Protein AF-A0A7Y2E8Q5-F1 (afdb_monomer_lite)

Secondary structure (DSSP, 8-state):
-----PPSEEEEETTEEEEEEE-GGGS---EEEE--SSSEEEEEETTS-EEEEESSGGGBSS----HHHHHHTTTTSEEEEEEEETT--S--B-TT-GGGTT-TTEEEEEEEETTSSEEEEEEEETTTTEEEEEEEEEETTTEEEEEEEEEE-SSS---EEEEEEEE-PPPTT--HHHHHHHHHHHHTT---

Radius of gyration: 17.56 Å; chains: 1; bounding box: 44×35×53 Å

Foldseek 3Di:
DDPPPDDFQWDDDPNAIKTKDKQLLPDDKDKAWADDPAQKTKIAILLQQIWIAGNDQQGIQAQDDDPVCSVVCNVAFWKWKKKDFPPDPPDIDTPSDCVPPDDPQKMWMWIAGPVRQKIKIKIAGNVQQKIKMWMWHQDNVPGIDIDIDIDRRDPDDTDMDMDIDTHRTQDRRDGNVCCVPPVVVSVVPDDD

Organism: Eiseniibacteriota bacterium (NCBI:txid2212470)

pLDDT: mean 92.13, std 9.99, range [35.09, 98.44]

Structure (mmCIF, N/CA/C/O backbone):
data_AF-A0A7Y2E8Q5-F1
#
_entry.id   AF-A0A7Y2E8Q5-F1
#
loop_
_atom_site.group_PDB
_atom_site.id
_atom_site.type_symbol
_atom_site.label_atom_id
_atom_site.label_alt_id
_atom_site.label_comp_id
_atom_site.label_asym_id
_atom_site.label_entity_id
_atom_site.label_seq_id
_atom_site.pdbx_PDB_ins_code
_atom_site.Cartn_x
_atom_site.Cartn_y
_atom_site.Cartn_z
_atom_site.occupancy
_atom_site.B_iso_or_equiv
_atom_site.auth_seq_id
_atom_site.auth_comp_id
_atom_site.auth_asym_id
_atom_site.auth_atom_id
_atom_site.pdbx_PDB_model_num
ATOM 1 N N . MET A 1 1 ? -10.379 5.994 25.553 1.00 37.28 1 MET A N 1
ATOM 2 C CA . MET A 1 1 ? -8.963 6.007 25.979 1.00 37.28 1 MET A CA 1
ATOM 3 C C . MET A 1 1 ? -8.247 7.090 25.193 1.00 37.28 1 MET A C 1
ATOM 5 O O . MET A 1 1 ? -8.481 7.188 23.998 1.00 37.28 1 MET A O 1
ATOM 9 N N . SER A 1 2 ? -7.472 7.937 25.872 1.00 35.09 2 SER A N 1
ATOM 10 C CA . SER A 1 2 ? -6.650 8.990 25.259 1.00 35.09 2 SER A CA 1
ATOM 11 C C . SER A 1 2 ? -5.790 8.396 24.137 1.00 35.09 2 SER A C 1
ATOM 13 O O . SER A 1 2 ? -5.074 7.426 24.390 1.00 35.09 2 SER A O 1
ATOM 15 N N . GLN A 1 3 ? -5.889 8.927 22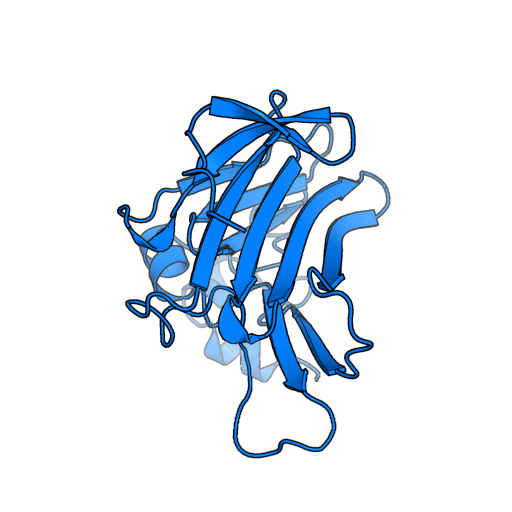.912 1.00 45.00 3 GLN A N 1
ATOM 16 C CA . GLN A 1 3 ? -4.907 8.643 21.866 1.00 45.00 3 GLN A CA 1
ATOM 17 C C . GLN A 1 3 ? -3.564 9.155 22.388 1.00 45.00 3 GLN A C 1
ATOM 19 O O . GLN A 1 3 ? -3.315 10.358 22.389 1.00 45.00 3 GLN A O 1
ATOM 24 N N . ALA A 1 4 ? -2.717 8.254 22.886 1.00 52.25 4 ALA A N 1
ATOM 25 C CA . ALA A 1 4 ? -1.312 8.570 23.055 1.00 52.25 4 ALA A CA 1
ATOM 26 C C . ALA A 1 4 ? -0.811 9.022 21.681 1.00 52.25 4 ALA A C 1
ATOM 28 O O . ALA A 1 4 ? -0.927 8.276 20.708 1.00 52.25 4 ALA A O 1
ATOM 29 N N . GLU A 1 5 ? -0.357 10.268 21.602 1.00 64.75 5 GLU A N 1
ATOM 30 C CA . GLU A 1 5 ? 0.161 10.870 20.383 1.00 64.75 5 GLU A CA 1
ATOM 31 C C . GLU A 1 5 ? 1.283 9.959 19.872 1.00 64.75 5 GLU A C 1
ATOM 33 O O . GLU A 1 5 ? 2.322 9.809 20.523 1.00 64.75 5 GLU A O 1
ATOM 38 N N . LEU A 1 6 ? 1.021 9.234 18.778 1.00 80.94 6 LEU A N 1
ATOM 39 C CA . LEU A 1 6 ? 2.006 8.325 18.209 1.00 80.94 6 LEU A CA 1
ATOM 40 C C . LEU A 1 6 ? 3.232 9.160 17.861 1.00 80.94 6 LEU A C 1
ATOM 42 O O . LEU A 1 6 ? 3.141 10.119 17.098 1.00 80.94 6 LEU A O 1
ATOM 46 N N . LYS A 1 7 ? 4.368 8.814 18.461 1.00 91.12 7 LYS A N 1
ATOM 47 C CA . LYS A 1 7 ? 5.626 9.510 18.228 1.00 91.12 7 LYS A CA 1
ATOM 48 C C . LYS A 1 7 ? 6.367 8.823 17.091 1.00 91.12 7 LYS A C 1
ATOM 50 O O . LYS A 1 7 ? 6.488 7.599 17.084 1.00 91.12 7 LYS A O 1
ATOM 55 N N . GLU A 1 8 ? 6.879 9.619 16.160 1.00 95.88 8 GLU A N 1
ATOM 56 C CA . GLU A 1 8 ? 7.792 9.133 15.130 1.00 95.88 8 GLU A CA 1
ATOM 57 C C . GLU A 1 8 ? 9.008 8.440 15.764 1.00 95.88 8 GLU A C 1
ATOM 59 O O . GLU A 1 8 ? 9.560 8.914 16.766 1.00 95.88 8 GLU A O 1
ATOM 64 N N . GLY A 1 9 ? 9.424 7.317 15.182 1.00 96.88 9 GLY A N 1
ATOM 65 C CA . GLY A 1 9 ? 10.619 6.597 15.606 1.00 96.88 9 GLY A CA 1
ATOM 66 C C . GLY A 1 9 ? 10.494 5.082 15.507 1.00 96.88 9 GLY A C 1
ATOM 67 O O . GLY A 1 9 ? 9.572 4.539 14.898 1.00 96.88 9 GLY A O 1
ATOM 68 N N . VAL A 1 10 ? 11.460 4.387 16.110 1.00 97.25 10 VAL A N 1
ATOM 69 C CA . VAL A 1 10 ? 11.495 2.922 16.110 1.00 97.25 10 VAL A CA 1
ATOM 70 C C . VAL A 1 10 ? 10.420 2.367 17.045 1.00 97.25 10 VAL A C 1
ATOM 72 O O . VAL A 1 10 ? 10.339 2.744 18.212 1.00 97.25 10 VAL A O 1
ATOM 75 N N . THR A 1 11 ? 9.622 1.441 16.528 1.00 97.31 11 THR A N 1
ATOM 76 C CA . THR A 1 11 ? 8.562 0.722 17.236 1.00 97.31 11 THR A CA 1
ATOM 77 C C . THR A 1 11 ? 8.590 -0.764 16.875 1.00 97.31 11 THR A C 1
ATOM 79 O O . THR A 1 11 ? 9.322 -1.183 15.980 1.00 97.31 11 THR A O 1
ATOM 82 N N . THR A 1 12 ? 7.805 -1.579 17.575 1.00 97.00 12 THR A N 1
ATOM 83 C CA . THR A 1 12 ? 7.605 -2.995 17.239 1.00 97.00 12 THR A CA 1
ATOM 84 C C . THR A 1 12 ? 6.247 -3.176 16.577 1.00 97.00 12 THR A C 1
ATOM 86 O O . THR A 1 12 ? 5.226 -2.771 17.132 1.00 97.00 12 THR A O 1
ATOM 89 N N . LEU A 1 13 ? 6.223 -3.812 15.409 1.00 96.56 13 LEU A N 1
ATOM 90 C CA . LEU A 1 13 ? 5.000 -4.179 14.701 1.00 96.56 13 LEU A CA 1
ATOM 91 C C . LEU A 1 13 ? 5.167 -5.598 14.154 1.00 96.56 13 LEU A C 1
ATOM 93 O O . LEU A 1 13 ? 6.228 -5.949 13.651 1.00 96.56 13 LEU A O 1
ATOM 97 N N . PHE A 1 14 ? 4.140 -6.439 14.302 1.00 95.94 14 PHE A N 1
ATOM 98 C CA . PHE A 1 14 ? 4.195 -7.857 13.914 1.00 95.94 14 PHE A CA 1
ATOM 99 C C . PHE A 1 14 ? 5.390 -8.640 14.503 1.00 95.94 14 PHE A C 1
ATOM 101 O O . PHE A 1 14 ? 5.864 -9.595 13.897 1.00 95.94 14 PHE A O 1
ATOM 108 N N . GLY A 1 15 ? 5.870 -8.242 15.688 1.00 96.44 15 GLY A N 1
ATOM 109 C CA . GLY A 1 15 ? 7.015 -8.866 16.364 1.00 96.44 15 GLY A CA 1
ATOM 110 C C . GLY A 1 15 ? 8.395 -8.423 15.862 1.00 96.44 15 GLY A C 1
ATOM 111 O O . GLY A 1 15 ? 9.391 -8.891 16.398 1.00 96.44 15 GLY A O 1
ATOM 112 N N . GLU A 1 16 ? 8.463 -7.506 14.894 1.00 96.62 16 GLU A N 1
ATOM 113 C CA . GLU A 1 16 ? 9.702 -7.028 14.268 1.00 96.62 16 GLU A CA 1
ATOM 114 C C . GLU A 1 16 ? 9.884 -5.510 14.473 1.00 96.62 16 GLU A C 1
ATOM 116 O O . GLU A 1 16 ? 8.904 -4.795 14.721 1.00 96.62 16 GLU A O 1
ATOM 121 N N . PRO A 1 17 ? 11.115 -4.976 14.376 1.00 97.75 17 PRO A N 1
ATOM 122 C CA . PRO A 1 17 ? 11.366 -3.544 14.482 1.00 97.75 17 PRO A CA 1
ATOM 123 C C . PRO A 1 17 ? 11.008 -2.792 13.187 1.00 97.75 17 PRO A C 1
ATOM 125 O O . PRO A 1 17 ? 11.462 -3.122 12.088 1.00 97.75 17 PRO A O 1
ATOM 128 N N . PHE A 1 18 ? 10.251 -1.708 13.337 1.00 98.31 18 PHE A N 1
ATOM 129 C CA . PHE A 1 18 ? 9.850 -0.793 12.269 1.00 98.31 18 PHE A CA 1
ATOM 130 C C . PHE A 1 18 ? 10.177 0.647 12.637 1.00 98.31 18 PHE A C 1
ATOM 132 O O . PHE A 1 18 ? 10.130 1.018 13.805 1.00 98.31 18 PHE A O 1
ATOM 139 N N . TYR A 1 19 ? 10.434 1.481 11.637 1.00 97.88 19 TYR A N 1
ATOM 140 C CA . TYR A 1 19 ? 10.352 2.928 11.771 1.00 97.88 19 TYR A CA 1
ATOM 141 C C . TYR A 1 19 ? 8.926 3.380 11.444 1.00 97.88 19 TYR A C 1
ATOM 143 O O . TYR A 1 19 ? 8.426 3.099 10.353 1.00 97.88 19 TYR A O 1
ATOM 151 N N . LEU A 1 20 ? 8.276 4.045 12.395 1.00 98.00 20 LEU A N 1
ATOM 152 C CA . LEU A 1 20 ? 6.932 4.602 12.277 1.00 98.00 20 LEU A CA 1
ATOM 153 C C . LEU A 1 20 ? 7.011 6.086 11.927 1.00 98.00 20 LEU A C 1
ATOM 155 O O . LEU A 1 20 ? 7.665 6.841 12.644 1.00 98.00 20 LEU A O 1
ATOM 159 N N . ILE A 1 21 ? 6.267 6.498 10.899 1.00 97.19 21 ILE A N 1
ATOM 160 C CA . ILE A 1 21 ? 5.952 7.902 10.620 1.00 97.19 21 ILE A CA 1
ATOM 161 C C . ILE A 1 21 ? 4.436 8.076 10.796 1.00 97.19 21 ILE A C 1
ATOM 163 O O . ILE A 1 21 ? 3.663 7.511 10.013 1.00 97.19 21 ILE A O 1
ATOM 167 N N . PRO A 1 22 ? 3.992 8.786 11.846 1.00 95.69 22 PRO A N 1
ATOM 168 C CA . PRO A 1 22 ? 2.579 8.989 12.119 1.00 95.69 22 PRO A CA 1
ATOM 169 C C . PRO A 1 22 ? 2.007 10.165 11.320 1.00 95.69 22 PRO A C 1
ATOM 171 O O . PRO A 1 22 ? 2.742 11.063 10.914 1.00 95.69 22 PRO A O 1
ATOM 174 N N . ASN A 1 23 ? 0.683 10.196 11.168 1.00 92.06 23 ASN A N 1
ATOM 175 C CA . ASN A 1 23 ? -0.066 11.276 10.508 1.00 92.06 23 ASN A CA 1
ATOM 176 C C . ASN A 1 23 ? 0.472 11.624 9.108 1.00 92.06 23 ASN A C 1
ATOM 178 O O . ASN A 1 23 ? 0.736 12.788 8.796 1.00 92.06 23 ASN A O 1
ATOM 182 N N . ILE A 1 24 ? 0.661 10.608 8.264 1.00 92.56 24 ILE A N 1
ATOM 183 C CA . ILE A 1 24 ? 1.254 10.765 6.924 1.00 92.56 24 ILE A CA 1
ATOM 184 C C . ILE A 1 24 ? 0.423 11.646 5.982 1.00 92.56 24 ILE A C 1
ATOM 186 O O . ILE A 1 24 ? 0.929 12.123 4.973 1.00 92.56 24 ILE A O 1
ATOM 190 N N . ASP A 1 25 ? -0.848 11.868 6.307 1.00 88.94 25 ASP A N 1
ATOM 191 C CA . ASP A 1 25 ? -1.749 12.806 5.640 1.00 88.94 25 ASP A CA 1
ATOM 192 C C . ASP A 1 25 ? -1.407 14.279 5.909 1.00 88.94 25 ASP A C 1
ATOM 194 O O . ASP A 1 25 ? -1.822 15.151 5.149 1.00 88.94 25 ASP A O 1
ATOM 198 N N . ARG A 1 26 ? -0.624 14.568 6.957 1.00 89.50 26 ARG A N 1
ATOM 199 C CA . ARG A 1 26 ? -0.244 15.930 7.374 1.00 89.50 26 ARG A CA 1
ATOM 200 C C . ARG A 1 26 ? 1.125 16.380 6.874 1.00 89.50 26 ARG A C 1
ATOM 202 O O . ARG A 1 26 ? 1.582 17.461 7.239 1.00 89.50 26 ARG A O 1
ATOM 209 N N . ILE A 1 27 ? 1.788 15.554 6.076 1.00 89.81 27 ILE A N 1
ATOM 210 C CA . ILE A 1 27 ? 3.098 15.836 5.494 1.00 89.81 27 ILE A CA 1
ATOM 211 C C . ILE A 1 27 ? 3.017 15.745 3.975 1.00 89.81 27 ILE A C 1
ATOM 213 O O . ILE A 1 27 ? 2.168 15.040 3.423 1.00 89.81 27 ILE A O 1
ATOM 217 N N . ASP A 1 28 ? 3.918 16.453 3.296 1.00 91.12 28 ASP A N 1
ATOM 218 C CA . ASP A 1 28 ? 4.016 16.348 1.846 1.00 91.12 28 ASP A CA 1
ATOM 219 C C . ASP A 1 28 ? 4.333 14.899 1.443 1.00 91.12 28 ASP A C 1
ATOM 221 O O . ASP A 1 28 ? 5.165 14.239 2.082 1.00 91.12 28 ASP A O 1
ATOM 225 N N . PRO A 1 29 ? 3.688 14.369 0.387 1.00 92.25 29 PRO A N 1
ATOM 226 C CA . PRO A 1 29 ? 3.940 13.009 -0.046 1.00 92.25 29 PRO A CA 1
ATOM 227 C C . PRO A 1 29 ? 5.394 12.818 -0.436 1.00 92.25 29 PRO A C 1
ATOM 229 O O . PRO A 1 29 ? 5.947 13.576 -1.232 1.00 92.25 29 PRO A O 1
ATOM 232 N N . PHE A 1 30 ? 5.986 11.739 0.050 1.00 95.00 30 PHE A N 1
ATOM 233 C CA . PHE A 1 30 ? 7.366 11.392 -0.245 1.00 95.00 30 PHE A CA 1
ATOM 234 C C . PHE A 1 30 ? 7.439 10.048 -0.960 1.00 95.00 30 PHE A C 1
ATOM 236 O O . PHE A 1 30 ? 6.512 9.236 -0.915 1.00 95.00 30 PHE A O 1
ATOM 243 N N . PHE A 1 31 ? 8.544 9.839 -1.666 1.00 96.81 31 PHE A N 1
ATOM 244 C CA . PHE A 1 31 ? 8.786 8.665 -2.493 1.00 96.81 31 PHE A CA 1
ATOM 245 C C . PHE A 1 31 ? 9.746 7.703 -1.800 1.00 96.81 31 PHE A C 1
ATOM 247 O O . PHE A 1 31 ? 10.689 8.121 -1.131 1.00 96.81 31 PHE A O 1
ATOM 254 N N . MET A 1 32 ? 9.502 6.410 -1.962 1.00 96.75 32 MET A N 1
ATOM 255 C CA . MET A 1 32 ? 10.244 5.338 -1.316 1.00 96.75 32 MET A CA 1
ATOM 256 C C . MET A 1 32 ? 10.485 4.190 -2.291 1.00 96.75 32 MET A C 1
ATOM 258 O O . MET A 1 32 ? 9.708 3.959 -3.218 1.00 96.75 32 MET A O 1
ATOM 262 N N . SER A 1 33 ? 11.517 3.402 -2.008 1.00 96.56 33 SER A N 1
ATOM 263 C CA . SER A 1 33 ? 11.691 2.056 -2.549 1.00 96.56 33 SER A CA 1
ATOM 264 C C . SER A 1 33 ? 11.486 1.010 -1.452 1.00 96.56 33 SER A C 1
ATOM 266 O O . SER A 1 33 ? 11.774 1.258 -0.275 1.00 96.56 33 SER A O 1
ATOM 268 N N . VAL A 1 34 ? 10.989 -0.172 -1.817 1.00 96.94 34 VAL A N 1
ATOM 269 C CA . VAL A 1 34 ? 10.997 -1.356 -0.941 1.00 96.94 34 VAL A CA 1
ATOM 270 C C . VAL A 1 34 ? 12.136 -2.255 -1.391 1.00 96.94 34 VAL A C 1
ATOM 272 O O . VAL A 1 34 ? 12.171 -2.676 -2.545 1.00 96.94 34 VAL A O 1
ATOM 275 N N . ALA A 1 35 ? 13.083 -2.510 -0.491 1.00 94.00 35 ALA A N 1
ATOM 276 C CA . ALA A 1 35 ? 14.202 -3.393 -0.784 1.00 94.00 35 ALA A CA 1
ATOM 277 C C . ALA A 1 35 ? 13.710 -4.837 -0.960 1.00 94.00 35 ALA A C 1
ATOM 279 O O . ALA A 1 35 ? 12.739 -5.258 -0.333 1.00 94.00 35 ALA A O 1
ATOM 280 N N . SER A 1 36 ? 14.404 -5.610 -1.784 1.00 94.38 36 SER A N 1
ATOM 281 C CA . SER A 1 36 ? 14.191 -7.047 -1.904 1.00 94.38 36 SER A CA 1
ATOM 282 C C . SER A 1 36 ? 15.542 -7.743 -2.007 1.00 94.38 36 SER A C 1
ATOM 284 O O . SER A 1 36 ? 16.482 -7.203 -2.582 1.00 94.38 36 SER A O 1
ATOM 286 N N . ASP A 1 37 ? 15.623 -8.938 -1.439 1.00 93.38 37 ASP A N 1
ATOM 287 C CA . ASP A 1 37 ? 16.688 -9.920 -1.640 1.00 93.38 37 ASP A CA 1
ATOM 288 C C . ASP A 1 37 ? 16.454 -10.798 -2.890 1.00 93.38 37 ASP A C 1
ATOM 290 O O . ASP A 1 37 ? 17.225 -11.714 -3.161 1.00 93.38 37 ASP A O 1
ATOM 294 N N . THR A 1 38 ? 15.403 -10.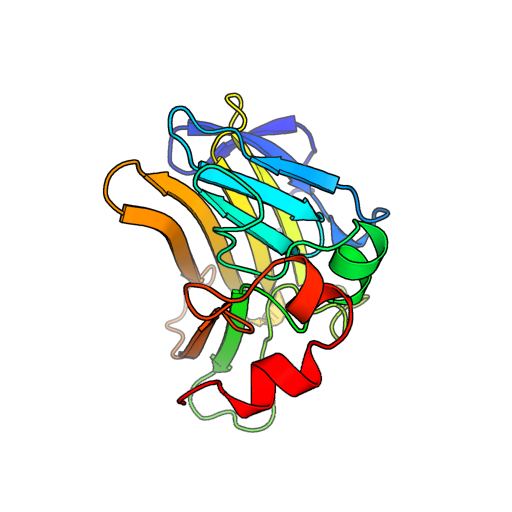505 -3.664 1.00 94.50 38 THR A N 1
ATOM 295 C CA . THR A 1 38 ? 15.014 -11.194 -4.903 1.00 94.50 38 THR A CA 1
ATOM 296 C C . THR A 1 38 ? 15.152 -10.263 -6.117 1.00 94.50 38 THR A C 1
ATOM 298 O O . THR A 1 38 ? 15.735 -9.186 -6.029 1.00 94.50 38 THR A O 1
ATOM 301 N N . ASP A 1 39 ? 14.579 -10.643 -7.260 1.00 96.44 39 ASP A N 1
ATOM 302 C CA . ASP A 1 39 ? 14.438 -9.784 -8.442 1.00 96.44 39 ASP A CA 1
ATOM 303 C C . ASP A 1 39 ? 13.220 -8.836 -8.377 1.00 96.44 39 ASP A C 1
ATOM 305 O O . ASP A 1 39 ? 12.955 -8.114 -9.338 1.00 96.44 39 ASP A O 1
ATOM 309 N N . CYS A 1 40 ? 12.454 -8.831 -7.281 1.00 97.94 40 CYS A N 1
ATOM 310 C CA . CYS A 1 40 ? 11.318 -7.929 -7.099 1.00 97.94 40 CYS A CA 1
ATOM 311 C C . CYS A 1 40 ? 11.780 -6.482 -6.878 1.00 97.94 40 CYS A C 1
ATOM 313 O O . CYS A 1 40 ? 12.630 -6.205 -6.034 1.00 97.94 40 CYS A O 1
ATOM 315 N N . TRP A 1 41 ? 11.140 -5.538 -7.562 1.00 98.00 41 TRP A N 1
ATOM 316 C CA . TRP A 1 41 ? 11.321 -4.105 -7.339 1.00 98.00 41 TRP A CA 1
ATOM 317 C C . TRP A 1 41 ? 9.967 -3.435 -7.091 1.00 98.00 41 TRP A C 1
ATOM 319 O O . TRP A 1 41 ? 8.942 -3.835 -7.649 1.00 98.00 41 TRP A O 1
ATOM 329 N N . MET A 1 42 ? 9.950 -2.431 -6.215 1.00 98.38 42 MET A N 1
ATOM 330 C CA . MET A 1 42 ? 8.774 -1.610 -5.941 1.00 98.38 42 MET A CA 1
ATOM 331 C C . MET A 1 42 ? 9.202 -0.198 -5.577 1.00 98.38 42 MET A C 1
ATOM 333 O O . MET A 1 42 ? 10.051 0.014 -4.705 1.00 98.38 42 MET A O 1
ATOM 337 N N . PHE A 1 43 ? 8.535 0.753 -6.215 1.00 98.06 43 PHE A N 1
ATOM 338 C CA . PHE A 1 43 ? 8.596 2.160 -5.894 1.00 98.06 43 PHE A CA 1
ATOM 339 C C . PHE A 1 43 ? 7.204 2.653 -5.533 1.00 98.06 43 PHE A C 1
ATOM 341 O O . PHE A 1 43 ? 6.236 2.366 -6.233 1.00 98.06 43 PHE A O 1
ATOM 348 N N . LEU A 1 44 ? 7.091 3.396 -4.442 1.00 97.12 44 LEU A N 1
ATOM 349 C CA . LEU A 1 44 ? 5.803 3.859 -3.954 1.00 97.12 44 LEU A CA 1
ATOM 350 C C . LEU A 1 44 ? 5.902 5.199 -3.247 1.00 97.12 44 LEU A C 1
ATOM 352 O O . LEU A 1 44 ? 6.948 5.609 -2.753 1.00 97.12 44 LEU A O 1
ATOM 356 N N . THR A 1 45 ? 4.770 5.872 -3.193 1.00 96.00 45 THR A N 1
ATOM 357 C CA . THR A 1 45 ? 4.580 7.138 -2.503 1.00 96.00 45 THR A CA 1
ATOM 358 C C . THR A 1 45 ? 3.952 6.882 -1.136 1.00 96.00 45 THR A C 1
ATOM 360 O O . THR A 1 45 ? 3.250 5.887 -0.939 1.00 96.00 45 THR A O 1
ATOM 363 N N . SER A 1 46 ? 4.139 7.795 -0.188 1.00 94.00 46 SER A N 1
ATOM 364 C CA . SER A 1 46 ? 3.482 7.722 1.124 1.00 94.00 46 SER A CA 1
ATOM 365 C C . SER A 1 46 ? 1.951 7.833 1.062 1.00 94.00 46 SER A C 1
ATOM 367 O O . SER A 1 46 ? 1.287 7.495 2.034 1.00 94.00 46 SER A O 1
ATOM 369 N N . ARG A 1 47 ? 1.374 8.223 -0.086 1.00 89.88 47 ARG A N 1
ATOM 370 C CA . ARG A 1 47 ? -0.076 8.176 -0.362 1.00 89.88 47 ARG A CA 1
ATOM 371 C C . ARG A 1 47 ? -0.553 6.846 -0.965 1.00 89.88 47 ARG A C 1
ATOM 373 O O . ARG A 1 47 ? -1.706 6.727 -1.356 1.00 89.88 47 ARG A O 1
ATOM 380 N N . GLY A 1 48 ? 0.324 5.848 -1.080 1.00 91.00 48 GLY A N 1
ATOM 381 C CA . GLY A 1 48 ? -0.022 4.514 -1.579 1.00 91.00 48 GLY A CA 1
ATOM 382 C C . GLY A 1 48 ? 0.035 4.351 -3.101 1.00 91.00 48 GLY A C 1
ATOM 383 O O . GLY A 1 48 ? -0.104 3.234 -3.588 1.00 91.00 48 GLY A O 1
ATOM 384 N N . GLY A 1 49 ? 0.300 5.418 -3.863 1.00 94.44 49 GLY A N 1
ATOM 385 C CA . GLY A 1 49 ? 0.548 5.305 -5.303 1.00 94.44 49 GLY A CA 1
ATOM 386 C C . GLY A 1 49 ? 1.856 4.573 -5.557 1.00 94.44 49 GLY A C 1
ATOM 387 O O . GLY A 1 49 ? 2.859 4.915 -4.931 1.00 94.44 49 GLY A O 1
ATOM 388 N N . LEU A 1 50 ? 1.851 3.573 -6.437 1.00 96.94 50 LEU A N 1
ATOM 389 C CA . LEU A 1 50 ? 2.996 2.692 -6.638 1.00 96.94 50 LEU A CA 1
ATOM 390 C C . LEU A 1 50 ? 3.185 2.243 -8.084 1.00 96.94 50 LEU A C 1
ATOM 392 O O . LEU A 1 50 ? 2.246 2.190 -8.876 1.00 96.94 50 LEU A O 1
ATOM 396 N N . THR A 1 51 ? 4.412 1.820 -8.357 1.00 98.00 51 THR A N 1
ATOM 397 C CA . THR A 1 51 ? 4.769 0.911 -9.437 1.00 98.00 51 THR A CA 1
ATOM 398 C C . THR A 1 51 ? 5.598 -0.234 -8.857 1.00 98.00 51 THR A C 1
ATOM 400 O O . THR A 1 51 ? 6.355 -0.056 -7.900 1.00 98.00 51 THR A O 1
ATOM 403 N N . ALA A 1 52 ? 5.426 -1.438 -9.386 1.00 98.12 52 ALA A N 1
ATOM 404 C CA . ALA A 1 52 ? 6.153 -2.612 -8.927 1.00 98.12 52 ALA A CA 1
ATOM 405 C C . ALA A 1 52 ? 6.272 -3.624 -10.058 1.00 98.12 52 ALA A C 1
ATOM 407 O O . ALA A 1 52 ? 5.437 -3.639 -10.961 1.00 98.12 52 ALA A O 1
ATOM 408 N N . GLY A 1 53 ? 7.261 -4.502 -9.973 1.00 97.62 53 GLY A N 1
ATOM 409 C CA . GLY A 1 53 ? 7.486 -5.575 -10.931 1.00 97.62 53 GLY A CA 1
ATOM 410 C C . GLY A 1 53 ? 8.608 -6.500 -10.483 1.00 97.62 53 GLY A C 1
ATOM 411 O O . GLY A 1 53 ? 8.993 -6.511 -9.308 1.00 97.62 53 GLY A O 1
ATOM 412 N N . ARG A 1 54 ? 9.121 -7.286 -11.429 1.00 97.38 54 ARG A N 1
ATOM 413 C CA . ARG A 1 54 ? 10.313 -8.128 -11.256 1.00 97.38 54 ARG A CA 1
ATOM 414 C C . ARG A 1 54 ? 11.314 -7.832 -12.363 1.00 97.38 54 ARG A C 1
ATOM 416 O O . ARG A 1 54 ? 10.895 -7.511 -13.466 1.00 97.38 54 ARG A O 1
ATOM 423 N N . ILE A 1 55 ? 12.607 -7.999 -12.100 1.00 97.00 55 ILE A N 1
ATOM 424 C CA . ILE A 1 55 ? 13.726 -7.864 -13.049 1.00 97.00 55 ILE A CA 1
ATOM 425 C C . ILE A 1 55 ? 13.913 -6.430 -13.578 1.00 97.00 55 ILE A C 1
ATOM 427 O O . ILE A 1 55 ? 14.935 -5.810 -13.305 1.00 97.00 55 ILE A O 1
ATOM 431 N N . ASP A 1 56 ? 12.947 -5.900 -14.328 1.00 96.44 56 ASP A N 1
ATOM 432 C CA . ASP A 1 56 ? 12.990 -4.589 -14.980 1.00 96.44 56 ASP A CA 1
ATOM 433 C C . ASP A 1 56 ? 11.576 -4.022 -15.228 1.00 96.44 56 ASP A C 1
ATOM 435 O O . ASP A 1 56 ? 10.564 -4.640 -14.888 1.00 96.44 56 ASP A O 1
ATOM 439 N N . ALA A 1 57 ? 11.505 -2.819 -15.807 1.00 95.75 57 ALA A N 1
ATOM 440 C CA . ALA A 1 57 ? 10.257 -2.100 -16.074 1.00 95.75 57 ALA A CA 1
ATOM 441 C C . ALA A 1 57 ? 9.380 -2.730 -17.181 1.00 95.75 57 ALA A C 1
ATOM 443 O O . ALA A 1 57 ? 8.178 -2.462 -17.238 1.00 95.75 57 ALA A O 1
ATOM 444 N N . GLU A 1 58 ? 9.935 -3.590 -18.040 1.00 95.44 58 GLU A N 1
ATOM 445 C CA . GLU A 1 58 ? 9.155 -4.328 -19.051 1.00 95.44 58 GLU A CA 1
ATOM 446 C C . GLU A 1 58 ? 8.320 -5.447 -18.405 1.00 95.44 58 GLU A C 1
ATOM 448 O O . GLU A 1 58 ? 7.322 -5.900 -18.961 1.00 95.44 58 GLU A O 1
ATOM 453 N N . ARG A 1 59 ? 8.697 -5.882 -17.196 1.00 95.38 59 ARG A N 1
ATOM 454 C CA . ARG A 1 59 ? 7.988 -6.896 -16.398 1.00 95.38 59 ARG A CA 1
ATOM 455 C C . ARG A 1 59 ? 7.319 -6.272 -15.174 1.00 95.38 59 ARG A C 1
ATOM 457 O O . ARG A 1 59 ? 7.360 -6.804 -14.060 1.00 95.38 59 ARG A O 1
ATOM 464 N N . SER A 1 60 ? 6.701 -5.118 -15.402 1.00 96.69 60 SER A N 1
ATOM 465 C CA . SER A 1 60 ? 5.935 -4.387 -14.398 1.00 96.69 60 SER A CA 1
ATOM 466 C C . SER A 1 60 ? 4.571 -5.033 -14.139 1.00 96.69 60 SER A C 1
ATOM 468 O O . SER A 1 60 ? 3.853 -5.395 -15.065 1.00 96.69 60 SER A O 1
ATOM 470 N N . LEU A 1 61 ? 4.194 -5.130 -12.864 1.00 96.94 61 LEU A N 1
ATOM 471 C CA . LEU A 1 61 ? 2.851 -5.477 -12.393 1.00 96.94 61 LEU A CA 1
ATOM 472 C C . LEU A 1 61 ? 1.896 -4.276 -12.481 1.00 96.94 61 LEU A C 1
ATOM 474 O O . LEU A 1 61 ? 0.722 -4.436 -12.805 1.00 96.94 61 LEU A O 1
ATOM 478 N N . PHE A 1 62 ? 2.408 -3.077 -12.204 1.00 97.12 62 PHE A N 1
ATOM 479 C CA . PHE A 1 62 ? 1.686 -1.804 -12.294 1.00 97.12 62 PHE A CA 1
ATOM 480 C C . PHE A 1 62 ? 2.432 -0.858 -13.241 1.00 97.12 62 PHE A C 1
ATOM 482 O O . PHE A 1 62 ? 3.661 -0.925 -13.260 1.00 97.12 62 PHE A O 1
ATOM 489 N N . PRO A 1 63 ? 1.754 0.044 -13.977 1.00 96.56 63 PRO A N 1
ATOM 490 C CA . PRO A 1 63 ? 2.404 0.965 -14.912 1.00 96.56 63 PRO A CA 1
ATOM 491 C C . PRO A 1 63 ? 3.662 1.626 -14.340 1.00 96.56 63 PRO A C 1
ATOM 493 O O . PRO A 1 63 ? 3.632 2.198 -13.249 1.00 96.56 63 PRO A O 1
ATOM 496 N N . TYR A 1 64 ? 4.783 1.508 -15.055 1.00 96.81 64 TYR A N 1
ATOM 497 C CA . TYR A 1 64 ? 6.034 2.163 -14.684 1.00 96.81 64 TYR A CA 1
ATOM 498 C C . TYR A 1 64 ? 5.994 3.625 -15.121 1.00 96.81 64 TYR A C 1
ATOM 500 O O . TYR A 1 64 ? 6.145 3.943 -16.300 1.00 96.81 64 TYR A O 1
ATOM 508 N N . GLU A 1 65 ? 5.761 4.518 -14.166 1.00 95.44 65 GLU A N 1
ATOM 509 C CA . GLU A 1 65 ? 5.531 5.942 -14.405 1.00 95.44 65 GLU A CA 1
ATOM 510 C C . GLU A 1 65 ? 6.440 6.804 -13.526 1.00 95.44 65 GLU A C 1
ATOM 512 O O . GLU A 1 65 ? 7.021 6.347 -12.539 1.00 95.44 65 GLU A O 1
ATOM 517 N N . THR A 1 66 ? 6.560 8.080 -13.884 1.00 95.69 66 THR A N 1
ATOM 518 C CA . THR A 1 66 ? 7.311 9.062 -13.102 1.00 95.69 66 THR A CA 1
ATOM 519 C C . THR A 1 66 ? 6.632 9.346 -11.760 1.00 95.69 66 THR A C 1
ATOM 521 O O . THR A 1 66 ? 5.423 9.181 -11.596 1.00 95.69 66 THR A O 1
ATOM 524 N N . VAL A 1 67 ? 7.417 9.782 -10.772 1.00 95.19 67 VAL A N 1
ATOM 525 C CA . VAL A 1 67 ? 6.939 9.969 -9.392 1.00 95.19 67 VAL A CA 1
ATOM 526 C C . VAL A 1 67 ? 5.747 10.924 -9.284 1.00 95.19 67 VAL A C 1
ATOM 528 O O . VAL A 1 67 ? 4.826 10.654 -8.519 1.00 95.19 67 VAL A O 1
ATOM 531 N N . ASP A 1 68 ? 5.719 11.991 -10.080 1.00 93.56 68 ASP A N 1
ATOM 532 C CA . ASP A 1 68 ? 4.617 12.952 -10.141 1.00 93.56 68 ASP A CA 1
ATOM 533 C C . ASP A 1 68 ? 3.315 12.281 -10.596 1.00 93.56 68 ASP A C 1
ATOM 535 O O . ASP A 1 68 ? 2.259 12.491 -9.999 1.00 93.56 68 ASP A O 1
ATOM 539 N N . LYS A 1 69 ? 3.380 11.396 -11.596 1.00 93.88 69 LYS A N 1
ATOM 540 C CA . LYS A 1 69 ? 2.226 10.613 -12.045 1.00 93.88 69 LYS A CA 1
ATOM 541 C C . LYS A 1 69 ? 1.792 9.589 -11.004 1.00 93.88 69 LYS A C 1
ATOM 543 O O . LYS A 1 69 ? 0.594 9.419 -10.803 1.00 9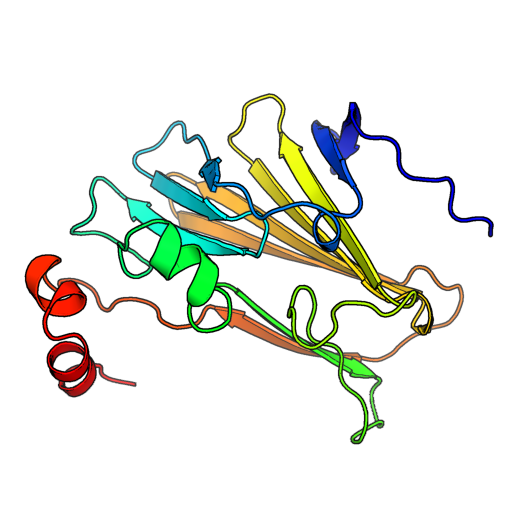3.88 69 LYS A O 1
ATOM 548 N N . LEU A 1 70 ? 2.729 8.934 -10.315 1.00 93.94 70 LEU A N 1
ATOM 549 C CA . LEU A 1 70 ? 2.404 7.992 -9.237 1.00 93.94 70 LEU A CA 1
ATOM 550 C C . LEU A 1 70 ? 1.717 8.694 -8.058 1.00 93.94 70 LEU A C 1
ATOM 552 O O . LEU A 1 70 ? 0.762 8.158 -7.497 1.00 93.94 70 LEU A O 1
ATOM 556 N N . GLN A 1 71 ? 2.162 9.905 -7.711 1.00 89.69 71 GLN A N 1
ATOM 557 C CA . GLN A 1 71 ? 1.534 10.729 -6.677 1.00 89.69 71 GLN A CA 1
ATOM 558 C C . GLN A 1 71 ? 0.120 11.156 -7.076 1.00 89.69 71 GLN A C 1
ATOM 560 O O . GLN A 1 71 ? -0.798 11.034 -6.267 1.00 89.69 71 GLN A O 1
ATOM 565 N N . HIS A 1 72 ? -0.091 11.611 -8.313 1.00 86.75 72 HIS A N 1
ATOM 566 C CA . HIS A 1 72 ? -1.425 11.992 -8.783 1.00 86.75 72 HIS A CA 1
ATOM 567 C C . HIS A 1 72 ? -2.342 10.785 -9.023 1.00 86.75 72 HIS A C 1
ATOM 569 O O . HIS A 1 72 ? -3.538 10.890 -8.805 1.00 86.75 72 HIS A O 1
ATOM 575 N N . GLY A 1 73 ? -1.809 9.635 -9.436 1.00 81.94 73 GLY A N 1
ATOM 576 C CA . GLY A 1 73 ? -2.573 8.445 -9.827 1.00 81.94 73 GLY A CA 1
ATOM 577 C C . GLY A 1 73 ? -2.797 7.409 -8.724 1.00 81.94 73 GLY A C 1
ATOM 578 O O . GLY A 1 73 ? -3.271 6.311 -9.019 1.00 81.94 73 GLY A O 1
ATOM 579 N N . HIS A 1 74 ? -2.465 7.711 -7.465 1.00 81.12 74 HIS A N 1
ATOM 580 C CA . HIS A 1 74 ? -2.550 6.752 -6.351 1.00 81.12 74 HIS A CA 1
ATOM 581 C C . HIS A 1 74 ? -3.957 6.167 -6.125 1.00 81.12 74 HIS A C 1
ATOM 583 O O . HIS A 1 74 ? -4.101 5.068 -5.597 1.00 81.12 74 HIS A O 1
ATOM 589 N N . PHE A 1 75 ? -5.003 6.856 -6.583 1.00 84.56 75 PHE A N 1
ATOM 590 C CA . PHE A 1 75 ? -6.390 6.389 -6.533 1.00 84.56 75 PHE A CA 1
ATOM 591 C C . PHE A 1 75 ? -6.862 5.684 -7.818 1.00 84.56 75 PHE A C 1
ATOM 593 O O . PHE A 1 75 ? -8.041 5.365 -7.948 1.00 84.56 75 PHE A O 1
ATOM 600 N N . HIS A 1 76 ? -5.976 5.418 -8.775 1.00 89.62 76 HIS A N 1
ATOM 601 C CA . HIS A 1 76 ? -6.295 4.678 -10.001 1.00 89.62 76 HIS A CA 1
ATOM 602 C C . HIS A 1 76 ? -5.485 3.389 -10.154 1.00 89.62 76 HIS A C 1
ATOM 604 O O . HIS A 1 76 ? -5.937 2.464 -10.824 1.00 89.62 76 HIS A O 1
ATOM 610 N N . THR A 1 77 ? -4.333 3.290 -9.491 1.00 94.50 77 THR A N 1
ATOM 611 C CA . THR A 1 77 ? -3.420 2.144 -9.578 1.00 94.50 77 THR A CA 1
ATOM 612 C C . THR A 1 77 ? -3.093 1.622 -8.191 1.00 94.50 77 THR A C 1
ATOM 614 O O . THR A 1 77 ? -2.828 2.414 -7.291 1.00 94.50 77 THR A O 1
ATOM 617 N N . GLY A 1 78 ? -3.056 0.298 -8.025 1.00 94.94 78 GLY A N 1
ATOM 618 C CA . GLY A 1 78 ? -2.624 -0.318 -6.772 1.00 94.94 78 GLY A CA 1
ATOM 619 C C . GLY A 1 78 ? -3.760 -0.799 -5.873 1.00 94.94 78 GLY A C 1
ATOM 620 O O . GLY A 1 78 ? -4.824 -1.147 -6.387 1.00 94.94 78 GLY A O 1
ATOM 621 N N . PRO A 1 79 ? -3.535 -0.878 -4.548 1.00 95.38 79 PRO A N 1
ATOM 622 C CA . PRO A 1 79 ? -4.541 -1.299 -3.577 1.00 95.38 79 PRO A CA 1
ATOM 623 C C . PRO A 1 79 ? -5.825 -0.468 -3.633 1.00 95.38 79 PRO A C 1
ATOM 625 O O . PRO A 1 79 ? -5.785 0.758 -3.740 1.00 95.38 79 PRO A O 1
ATOM 628 N N . GLN A 1 80 ? -6.963 -1.140 -3.495 1.00 94.88 80 GLN A N 1
ATOM 629 C CA . GLN A 1 80 ? -8.240 -0.506 -3.193 1.00 94.88 80 GLN A CA 1
ATOM 630 C C . GLN A 1 80 ? -8.985 -1.346 -2.163 1.00 94.88 80 GLN A C 1
ATOM 632 O O . GLN A 1 80 ? -9.129 -2.557 -2.328 1.00 94.88 80 GLN A O 1
ATOM 637 N N . THR A 1 81 ? -9.482 -0.675 -1.130 1.00 96.06 81 THR A N 1
ATOM 638 C CA . THR A 1 81 ? -10.299 -1.285 -0.088 1.00 96.06 81 THR A CA 1
ATOM 639 C C . THR A 1 81 ? -11.496 -0.389 0.185 1.00 96.06 81 THR A C 1
ATOM 641 O O . THR A 1 81 ? -11.339 0.818 0.347 1.00 96.06 81 THR A O 1
ATOM 644 N N . VAL A 1 82 ? -12.680 -0.986 0.253 1.00 95.56 82 VAL A N 1
ATOM 645 C CA . VAL A 1 82 ? -13.921 -0.351 0.691 1.00 95.56 82 VAL A CA 1
ATOM 646 C C . VAL A 1 82 ? -14.508 -1.210 1.802 1.00 95.56 82 VAL A C 1
ATOM 648 O O . VAL A 1 82 ? -14.713 -2.413 1.630 1.00 95.56 82 VAL A O 1
ATOM 651 N N . ILE A 1 83 ? -14.761 -0.596 2.951 1.00 96.19 83 ILE A N 1
ATOM 652 C CA . ILE A 1 83 ? -15.307 -1.240 4.144 1.00 96.19 83 ILE A CA 1
ATOM 653 C C . ILE A 1 83 ? -16.631 -0.570 4.481 1.00 96.19 83 ILE A C 1
ATOM 655 O O . ILE A 1 83 ? -16.749 0.653 4.469 1.00 96.19 83 ILE A O 1
ATOM 659 N N . ARG A 1 84 ? -17.636 -1.369 4.820 1.00 95.69 84 ARG A N 1
ATOM 660 C CA . ARG A 1 84 ? -18.961 -0.880 5.193 1.00 95.69 84 ARG A CA 1
ATOM 661 C C . ARG A 1 84 ? -19.451 -1.595 6.437 1.00 95.69 84 ARG A C 1
ATOM 663 O O . ARG A 1 84 ? -19.249 -2.799 6.563 1.00 95.69 84 ARG A O 1
ATOM 670 N N . LEU A 1 85 ? -20.119 -0.882 7.339 1.00 94.75 85 LEU A N 1
ATOM 671 C CA . LEU A 1 85 ? -20.846 -1.527 8.433 1.00 94.75 85 LEU A CA 1
ATOM 672 C C . LEU A 1 85 ? -22.048 -2.282 7.853 1.00 94.75 85 LEU A C 1
ATOM 674 O O . LEU A 1 85 ? -22.812 -1.725 7.063 1.00 94.75 85 LEU A O 1
ATOM 678 N N . ALA A 1 86 ? -22.219 -3.550 8.221 1.00 90.75 86 ALA A N 1
ATOM 679 C CA . ALA A 1 86 ? -23.273 -4.381 7.648 1.00 90.75 86 ALA A CA 1
ATOM 680 C C . ALA A 1 86 ? -24.661 -3.753 7.872 1.00 90.75 86 ALA A C 1
ATOM 682 O O . ALA A 1 86 ? -25.029 -3.404 8.993 1.00 90.75 86 ALA A O 1
ATOM 683 N N . GLY A 1 87 ? -25.432 -3.615 6.789 1.00 84.00 87 GLY A N 1
ATOM 684 C CA . GLY A 1 87 ? -26.768 -3.009 6.806 1.00 84.00 87 GLY A CA 1
ATOM 685 C C . GLY A 1 87 ? -26.806 -1.478 6.704 1.00 84.00 87 GLY A C 1
ATOM 686 O O . GLY A 1 87 ? -27.893 -0.931 6.537 1.00 84.00 87 GLY A O 1
ATOM 687 N N . ASN A 1 88 ? -25.665 -0.782 6.742 1.00 84.19 88 ASN A N 1
ATOM 688 C CA . ASN A 1 88 ? -25.588 0.648 6.437 1.00 84.19 88 ASN A CA 1
ATOM 689 C C . ASN A 1 88 ? -25.208 0.824 4.962 1.00 84.19 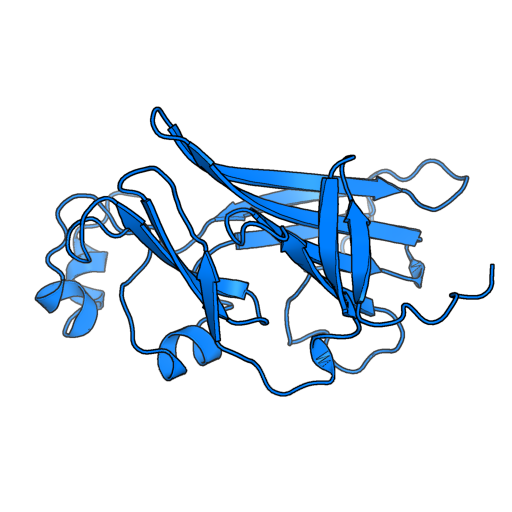88 ASN A C 1
ATOM 691 O O . ASN A 1 88 ? -24.089 0.499 4.594 1.00 84.19 88 ASN A O 1
ATOM 695 N N . LEU A 1 89 ? -26.124 1.296 4.112 1.00 81.75 89 LEU A N 1
ATOM 696 C CA . LEU A 1 89 ? -25.853 1.514 2.681 1.00 81.75 89 LEU A CA 1
ATOM 697 C C . LEU A 1 89 ? -25.392 2.941 2.352 1.00 81.75 89 LEU A C 1
ATOM 699 O O . LEU A 1 89 ? -24.915 3.171 1.244 1.00 81.75 89 LEU A O 1
ATOM 703 N N . GLU A 1 90 ? -25.522 3.871 3.297 1.00 85.62 90 GLU A N 1
ATOM 704 C CA . GLU A 1 90 ? -25.299 5.305 3.081 1.00 85.62 90 GLU A CA 1
ATOM 705 C C . GLU A 1 90 ? -23.849 5.720 3.360 1.00 85.62 90 GLU A C 1
ATOM 707 O O . GLU A 1 90 ? -23.348 6.679 2.777 1.00 85.62 90 GLU A O 1
ATOM 712 N N . GLU A 1 91 ? -23.155 4.994 4.239 1.00 89.25 91 GLU A N 1
ATOM 713 C CA . GLU A 1 91 ? -21.797 5.328 4.669 1.00 89.25 91 GLU A CA 1
ATOM 714 C C . GLU A 1 91 ? -20.838 4.169 4.398 1.00 89.25 91 GLU A C 1
ATOM 716 O O . GLU A 1 91 ? -21.102 3.019 4.749 1.00 89.25 91 GLU A O 1
ATOM 721 N N . HIS A 1 92 ? -19.698 4.480 3.790 1.00 92.50 92 HIS A N 1
ATOM 722 C CA . HIS A 1 92 ? -18.604 3.545 3.576 1.00 92.50 92 HIS A CA 1
ATOM 723 C C . HIS A 1 92 ? -17.279 4.222 3.916 1.00 92.50 92 HIS A C 1
ATOM 725 O O . HIS A 1 92 ? -17.151 5.445 3.892 1.00 92.50 92 HIS A O 1
ATOM 731 N N . TRP A 1 93 ? -16.293 3.396 4.221 1.00 94.00 93 TRP A N 1
ATOM 732 C CA . TRP A 1 93 ? -14.938 3.797 4.527 1.00 94.00 93 TRP A CA 1
ATOM 733 C C . TRP A 1 93 ? -14.004 3.283 3.433 1.00 94.00 93 TRP A C 1
ATOM 735 O O . TRP A 1 93 ? -13.937 2.077 3.194 1.00 94.00 93 TRP A O 1
ATOM 745 N N . GLU A 1 94 ? -13.271 4.188 2.785 1.00 94.06 94 GLU A N 1
ATOM 746 C CA . GLU A 1 94 ? -12.169 3.842 1.884 1.00 94.06 94 GLU A CA 1
ATOM 747 C C . GLU A 1 94 ? -10.835 4.235 2.532 1.00 94.06 94 GLU A C 1
ATOM 749 O O . GLU A 1 94 ? -10.423 5.396 2.430 1.00 94.06 94 GLU A O 1
ATOM 754 N N . PRO A 1 95 ? -10.155 3.305 3.228 1.00 93.12 95 PRO A N 1
ATOM 755 C CA . PRO A 1 95 ? -8.890 3.610 3.873 1.00 93.12 95 PRO A CA 1
ATOM 756 C C . PRO A 1 95 ? -7.871 4.201 2.894 1.00 93.12 95 PRO A C 1
ATOM 758 O O . PRO A 1 95 ? -7.694 3.695 1.785 1.00 93.12 95 PRO A O 1
ATOM 761 N N . LEU A 1 96 ? -7.156 5.236 3.339 1.00 89.31 96 LEU A N 1
ATOM 762 C CA . LEU A 1 96 ? -6.071 5.928 2.635 1.00 89.31 96 LEU A CA 1
ATOM 763 C C . LEU A 1 96 ? -6.512 6.682 1.371 1.00 89.31 96 LEU A C 1
ATOM 765 O O . LEU A 1 96 ? -5.669 7.147 0.604 1.00 89.31 96 LEU A O 1
ATOM 769 N N . ASN A 1 97 ? -7.821 6.848 1.158 1.00 88.25 97 ASN A N 1
ATOM 770 C CA . ASN A 1 97 ? -8.345 7.692 0.093 1.00 88.25 97 ASN A CA 1
ATOM 771 C C . ASN A 1 97 ? -8.274 9.180 0.510 1.00 88.25 97 ASN A C 1
ATOM 773 O O . ASN A 1 97 ? -8.860 9.560 1.530 1.00 88.25 97 ASN A O 1
ATOM 777 N N . PRO A 1 98 ? -7.607 10.053 -0.268 1.00 77.81 98 PRO A N 1
ATOM 778 C CA . PRO A 1 98 ? -7.446 11.467 0.070 1.00 77.81 98 PRO A CA 1
ATOM 779 C C . PRO A 1 98 ? -8.754 12.271 0.041 1.00 77.81 98 PRO A C 1
ATOM 781 O O . PRO A 1 98 ? -8.832 13.355 0.604 1.00 77.81 98 PRO A O 1
ATOM 784 N N . HIS A 1 99 ? -9.817 11.768 -0.594 1.00 77.06 99 HIS A N 1
ATOM 785 C CA . HIS A 1 99 ? -11.118 12.449 -0.588 1.00 77.06 99 HIS A CA 1
ATOM 786 C C . HIS A 1 99 ? -11.747 12.489 0.814 1.00 77.06 99 HIS A C 1
ATOM 788 O O . HIS A 1 99 ? -12.654 13.282 1.056 1.00 77.06 99 HIS A O 1
ATOM 794 N N . PHE A 1 100 ? -11.238 11.667 1.736 1.00 70.69 100 PHE A N 1
ATOM 795 C CA . PHE A 1 100 ? -11.601 11.655 3.150 1.00 70.69 100 PHE A CA 1
ATOM 796 C C . PHE A 1 100 ? -10.598 12.443 4.028 1.00 70.69 100 PHE A C 1
ATOM 798 O O . PHE A 1 100 ? -10.647 12.349 5.259 1.00 70.69 100 PHE A O 1
ATOM 805 N N . ASP A 1 101 ? -9.693 13.224 3.417 1.00 67.12 101 ASP A N 1
ATOM 806 C CA . ASP A 1 101 ? -8.684 14.031 4.116 1.00 67.12 101 ASP A CA 1
ATOM 807 C C . ASP A 1 101 ? -9.306 15.164 4.944 1.00 67.12 101 ASP A C 1
ATOM 809 O O . ASP A 1 101 ? -10.333 15.750 4.602 1.00 67.12 101 ASP A O 1
ATOM 813 N N . GLY A 1 102 ? -8.641 15.508 6.050 1.00 57.84 102 GLY A N 1
ATOM 814 C CA . GLY A 1 102 ? -8.949 16.703 6.842 1.00 57.84 102 GLY A CA 1
ATOM 815 C C . GLY A 1 102 ? -10.007 16.529 7.935 1.00 57.84 102 GLY A C 1
ATOM 816 O O . GLY A 1 102 ? -10.288 17.488 8.655 1.00 57.84 102 GLY A O 1
ATOM 817 N N . SER A 1 103 ? -10.562 15.329 8.125 1.00 62.62 103 SER A N 1
ATOM 818 C CA . SER A 1 103 ? -11.409 15.039 9.286 1.00 62.62 103 SER A CA 1
ATOM 819 C C . SER A 1 103 ? -10.586 14.447 10.437 1.00 62.62 103 SER A C 1
ATOM 821 O O . SER A 1 103 ? -9.734 13.587 10.235 1.00 62.62 103 SER A O 1
ATOM 823 N N . SER A 1 104 ? -10.875 14.841 11.681 1.00 71.88 104 SER A N 1
ATOM 824 C CA . SER A 1 104 ? -10.284 14.232 12.889 1.00 71.88 104 SER A CA 1
ATOM 825 C C . SER A 1 104 ? -10.719 12.774 13.122 1.00 71.88 104 SER A C 1
ATOM 827 O O . SER A 1 104 ? -10.462 12.217 14.188 1.00 71.88 104 SER A O 1
ATOM 829 N N . ARG A 1 105 ? -11.422 12.172 12.154 1.00 85.62 105 ARG A N 1
ATOM 830 C CA . ARG A 1 105 ? -11.975 10.817 12.210 1.00 85.62 105 ARG A CA 1
ATOM 831 C C . ARG A 1 105 ? -10.977 9.755 11.762 1.00 85.62 105 ARG A C 1
ATOM 833 O O . ARG A 1 105 ? -11.197 8.586 12.072 1.00 85.62 105 ARG A O 1
ATOM 840 N N . TYR A 1 106 ? -9.898 10.144 11.080 1.00 91.31 106 TYR A N 1
ATOM 841 C CA . TYR A 1 106 ? -8.887 9.222 10.566 1.00 91.31 106 TYR A CA 1
ATOM 842 C C . TYR A 1 106 ? -7.509 9.517 11.154 1.00 91.31 106 TYR A C 1
ATOM 844 O O . TYR A 1 106 ? -7.118 10.672 11.311 1.00 91.31 106 TYR A O 1
ATOM 852 N N . ALA A 1 107 ? -6.766 8.457 11.463 1.00 92.31 107 ALA A N 1
ATOM 853 C CA . ALA A 1 107 ? -5.348 8.529 11.801 1.00 92.31 107 ALA A CA 1
ATOM 854 C C . ALA A 1 107 ? -4.572 7.604 10.864 1.00 92.31 107 ALA A C 1
ATOM 856 O O . ALA A 1 107 ? -4.830 6.397 10.862 1.00 92.31 107 ALA A O 1
ATOM 857 N N . ARG A 1 108 ? -3.655 8.167 10.069 1.00 94.25 108 ARG A N 1
ATOM 858 C CA . ARG A 1 108 ? -2.913 7.441 9.032 1.00 94.25 108 ARG A CA 1
ATOM 859 C C . ARG A 1 108 ? -1.442 7.362 9.362 1.00 94.25 108 ARG A C 1
ATOM 861 O O . ARG A 1 108 ? -0.788 8.380 9.563 1.00 94.25 108 ARG A O 1
ATOM 868 N N . ASN A 1 109 ? -0.912 6.153 9.357 1.00 96.62 109 ASN A N 1
ATOM 869 C CA . ASN A 1 109 ? 0.468 5.890 9.722 1.00 96.62 109 ASN A CA 1
ATOM 870 C C . ASN A 1 109 ? 1.126 5.037 8.642 1.00 96.62 109 ASN A C 1
ATOM 872 O O . ASN A 1 109 ? 0.474 4.216 7.992 1.00 96.62 109 ASN A O 1
ATOM 876 N N . ILE A 1 110 ? 2.432 5.204 8.474 1.00 97.81 110 ILE A N 1
ATOM 877 C CA . ILE A 1 110 ? 3.239 4.306 7.655 1.00 97.81 110 ILE A CA 1
ATOM 878 C C . ILE A 1 110 ? 4.375 3.736 8.488 1.00 97.81 110 ILE A C 1
ATOM 880 O O . ILE A 1 110 ? 4.957 4.412 9.339 1.00 97.81 110 ILE A O 1
ATOM 884 N N . TYR A 1 111 ? 4.694 2.478 8.222 1.00 98.31 111 TYR A N 1
ATOM 885 C CA . TYR A 1 111 ? 5.763 1.755 8.882 1.00 98.31 111 TYR A CA 1
ATOM 886 C C . TYR A 1 111 ? 6.674 1.158 7.826 1.00 98.31 111 TYR A C 1
ATOM 888 O O . TYR A 1 111 ? 6.199 0.537 6.875 1.00 98.31 111 TYR A O 1
ATOM 896 N N . LYS A 1 112 ? 7.984 1.282 8.022 1.00 98.12 112 LYS A N 1
ATOM 897 C CA . LYS A 1 112 ? 8.987 0.589 7.211 1.00 98.12 112 LYS A CA 1
ATOM 898 C C . LYS A 1 112 ? 9.890 -0.235 8.113 1.00 98.12 112 LYS A C 1
ATOM 900 O O . LYS A 1 112 ? 10.366 0.284 9.120 1.00 98.12 112 LYS A O 1
ATOM 905 N N . SER A 1 113 ? 10.111 -1.506 7.785 1.00 97.88 113 SER A N 1
ATOM 906 C CA . SER A 1 113 ? 11.041 -2.339 8.553 1.00 97.88 113 SER A CA 1
ATOM 907 C C . SER A 1 113 ? 12.429 -1.707 8.554 1.00 97.88 113 SER A C 1
ATOM 909 O O . SER A 1 113 ? 12.807 -1.005 7.612 1.00 97.88 113 SER A O 1
ATOM 911 N N . THR A 1 114 ? 13.222 -1.976 9.588 1.00 95.88 114 THR A N 1
ATOM 912 C CA . THR A 1 114 ? 14.607 -1.476 9.662 1.00 95.88 114 THR A CA 1
ATOM 913 C C . THR A 1 114 ? 15.486 -1.978 8.511 1.00 95.88 114 THR A C 1
ATOM 915 O O . THR A 1 114 ? 16.424 -1.292 8.118 1.00 95.88 114 THR A O 1
ATOM 918 N N . LEU A 1 115 ? 15.150 -3.133 7.925 1.00 95.31 115 LEU A N 1
ATOM 919 C CA . LEU A 1 115 ? 15.788 -3.679 6.720 1.00 95.31 115 LEU A CA 1
ATOM 920 C C . LEU A 1 115 ? 15.259 -3.060 5.413 1.00 95.31 115 LEU A C 1
ATOM 922 O O . LEU A 1 115 ? 15.813 -3.291 4.343 1.00 95.31 115 LEU A O 1
ATOM 926 N N . GLY A 1 116 ? 14.167 -2.297 5.471 1.00 96.56 116 GLY A N 1
ATOM 927 C CA . GLY A 1 116 ? 13.575 -1.611 4.326 1.00 96.56 116 GLY A CA 1
ATOM 928 C C . GLY A 1 116 ? 12.793 -2.496 3.350 1.00 96.56 116 GLY A C 1
ATOM 929 O O . GLY A 1 116 ? 12.278 -1.971 2.359 1.00 96.56 116 GLY A O 1
ATOM 930 N N . ASN A 1 117 ? 12.667 -3.792 3.625 1.00 96.88 117 ASN A N 1
ATOM 931 C CA . ASN A 1 117 ? 12.041 -4.799 2.760 1.00 96.88 117 ASN A CA 1
ATOM 932 C C . ASN A 1 117 ? 10.544 -5.042 3.020 1.00 96.88 117 ASN A C 1
ATOM 934 O O . ASN A 1 117 ? 9.910 -5.842 2.334 1.00 96.88 117 ASN A O 1
ATOM 938 N N . TRP A 1 118 ? 9.979 -4.366 4.017 1.00 97.69 118 TRP A N 1
ATOM 939 C CA . TRP A 1 118 ? 8.589 -4.527 4.415 1.00 97.69 118 TRP A CA 1
ATOM 940 C C . TRP A 1 118 ? 8.003 -3.156 4.735 1.00 97.69 118 TRP A C 1
ATOM 942 O O . TRP A 1 118 ? 8.538 -2.412 5.558 1.00 97.69 118 TRP A O 1
ATOM 952 N N . ILE A 1 119 ? 6.926 -2.809 4.034 1.00 98.12 119 ILE A N 1
ATOM 953 C CA . ILE A 1 119 ? 6.192 -1.558 4.215 1.00 98.12 119 ILE A CA 1
ATOM 954 C C . ILE A 1 119 ? 4.759 -1.866 4.649 1.00 98.12 119 ILE A C 1
ATOM 956 O O . ILE A 1 119 ? 4.140 -2.785 4.113 1.00 98.12 119 ILE A O 1
ATOM 960 N N . VAL A 1 120 ? 4.245 -1.105 5.612 1.00 98.44 120 VAL A N 1
ATOM 961 C CA . VAL A 1 120 ? 2.878 -1.219 6.131 1.00 98.44 120 VAL A CA 1
ATOM 962 C C . VAL A 1 120 ? 2.219 0.148 6.085 1.00 98.44 120 VAL A C 1
ATOM 964 O O . VAL A 1 120 ? 2.779 1.120 6.590 1.00 98.44 120 VAL A O 1
ATOM 967 N N . PHE A 1 121 ? 1.021 0.204 5.522 1.00 97.88 121 PHE A N 1
ATOM 968 C CA . PHE A 1 121 ? 0.135 1.355 5.606 1.00 97.88 121 PHE A CA 1
ATOM 969 C C . PHE A 1 121 ? -0.971 1.047 6.602 1.00 97.88 121 PHE A C 1
ATOM 971 O O . PHE A 1 121 ? -1.513 -0.059 6.609 1.00 97.88 121 PHE A O 1
ATOM 978 N N . GLU A 1 122 ? -1.304 2.019 7.437 1.00 97.75 122 GLU A N 1
ATOM 979 C CA . GLU A 1 122 ? -2.334 1.904 8.458 1.00 97.75 122 GLU A CA 1
ATOM 980 C C . GLU A 1 122 ? -3.269 3.102 8.387 1.00 97.75 122 GLU A C 1
ATOM 982 O O . GLU A 1 122 ? -2.821 4.242 8.282 1.00 97.75 122 GLU A O 1
ATOM 987 N N . GLU A 1 123 ? -4.562 2.840 8.533 1.00 96.50 123 GLU A N 1
ATOM 988 C CA . GLU A 1 123 ? -5.542 3.860 8.863 1.00 96.50 123 GLU A CA 1
ATOM 989 C C . GLU A 1 123 ? -6.471 3.364 9.969 1.00 96.50 123 GLU A C 1
ATOM 991 O O . GLU A 1 123 ? -6.993 2.249 9.922 1.00 96.50 123 GLU A O 1
ATOM 996 N N . THR A 1 124 ? -6.693 4.204 10.975 1.00 95.94 124 THR A N 1
ATOM 997 C CA . THR A 1 124 ? -7.690 3.963 12.019 1.00 95.94 124 THR A CA 1
ATOM 998 C C . THR A 1 124 ? -8.890 4.877 11.801 1.00 95.94 124 THR A C 1
ATOM 1000 O O . THR A 1 124 ? -8.725 6.095 11.785 1.00 95.94 124 THR A O 1
ATOM 1003 N N . HIS A 1 125 ? -10.087 4.296 11.689 1.00 94.94 125 HIS A N 1
ATOM 1004 C CA . HIS A 1 125 ? -11.358 5.013 11.724 1.00 94.94 125 HIS A CA 1
ATOM 1005 C C . HIS A 1 125 ? -11.813 5.149 13.181 1.00 94.94 125 HIS A C 1
ATOM 1007 O O . HIS A 1 125 ? -12.257 4.185 13.807 1.00 94.94 125 HIS A O 1
ATOM 1013 N N . VAL A 1 126 ? -11.708 6.363 13.723 1.00 92.44 126 VAL A N 1
ATOM 1014 C CA . VAL A 1 126 ? -11.926 6.650 15.148 1.00 92.44 126 VAL A CA 1
ATOM 1015 C C . VAL A 1 126 ? -13.371 6.373 15.559 1.00 92.44 126 VAL A C 1
ATOM 1017 O O . VAL A 1 126 ? -13.594 5.661 16.533 1.00 92.44 126 VAL A O 1
ATOM 1020 N N . ASP A 1 127 ? -14.349 6.859 14.790 1.00 91.38 127 ASP A N 1
ATOM 1021 C CA . ASP A 1 127 ? -15.770 6.680 15.131 1.00 91.38 127 ASP A CA 1
ATOM 1022 C C . ASP A 1 127 ? -16.203 5.207 15.105 1.00 91.38 127 ASP A C 1
ATOM 1024 O O . ASP A 1 127 ? -16.967 4.761 15.960 1.00 91.38 127 ASP A O 1
ATOM 1028 N N . TRP A 1 128 ? -15.697 4.435 14.139 1.00 92.94 128 TRP A N 1
ATOM 1029 C CA . TRP A 1 128 ? -16.037 3.019 13.993 1.00 92.94 128 TRP A CA 1
ATOM 1030 C C . TRP A 1 128 ? -15.201 2.112 14.909 1.00 92.94 128 TRP A C 1
ATOM 1032 O O . TRP A 1 128 ? -15.495 0.924 15.009 1.00 92.94 128 TRP A O 1
ATOM 1042 N N . ASN A 1 129 ? -14.176 2.646 15.590 1.00 95.44 129 ASN A N 1
ATOM 1043 C CA . ASN A 1 129 ? -13.168 1.874 16.328 1.00 95.44 129 ASN A CA 1
ATOM 1044 C C . ASN A 1 129 ? -12.599 0.708 15.503 1.00 95.44 129 ASN A C 1
ATOM 1046 O O . ASN A 1 129 ? -12.352 -0.379 16.023 1.00 95.44 129 ASN A O 1
ATOM 1050 N N . LEU A 1 130 ? -12.389 0.934 14.207 1.00 96.88 130 LEU A N 1
ATOM 1051 C CA . LEU A 1 130 ? -11.787 -0.043 13.310 1.00 96.88 130 LEU A CA 1
ATOM 1052 C C . LEU A 1 130 ? -10.423 0.448 12.857 1.00 96.88 130 LEU A C 1
ATOM 1054 O O . LEU A 1 130 ? -10.223 1.632 12.585 1.00 96.88 130 LEU A O 1
ATOM 1058 N N . ARG A 1 131 ? -9.489 -0.485 12.727 1.00 97.88 131 ARG A N 1
ATOM 1059 C CA . ARG A 1 131 ? -8.194 -0.240 12.114 1.00 97.88 131 ARG A CA 1
ATOM 1060 C C . ARG A 1 131 ? -8.012 -1.139 10.913 1.00 97.88 131 ARG A C 1
ATOM 1062 O O . ARG A 1 131 ? -8.224 -2.345 10.980 1.00 97.88 131 ARG A O 1
ATOM 1069 N N . PHE A 1 132 ? -7.566 -0.530 9.833 1.00 98.12 132 PHE A N 1
ATOM 1070 C CA . PHE A 1 132 ? -7.197 -1.198 8.609 1.00 98.12 132 PHE A CA 1
ATOM 1071 C C . PHE A 1 132 ? -5.691 -1.073 8.418 1.00 98.12 132 PHE A C 1
ATOM 1073 O O . PHE A 1 132 ? -5.119 0.007 8.579 1.00 98.12 132 PHE A O 1
ATOM 1080 N N . ARG A 1 133 ? -5.046 -2.183 8.067 1.00 98.31 133 ARG A N 1
ATOM 1081 C CA . ARG A 1 133 ? -3.656 -2.203 7.619 1.00 98.31 133 ARG A CA 1
ATOM 1082 C C . ARG A 1 133 ? -3.550 -2.995 6.331 1.00 98.31 133 ARG A C 1
ATOM 1084 O O . ARG A 1 133 ? -4.185 -4.040 6.202 1.00 98.31 133 ARG A O 1
ATOM 1091 N N . TYR A 1 134 ? -2.667 -2.569 5.439 1.00 97.81 134 TYR A N 1
ATOM 1092 C CA . TYR A 1 134 ? -2.108 -3.478 4.446 1.00 97.81 134 TYR A CA 1
ATOM 1093 C C . TYR A 1 134 ? -0.592 -3.387 4.426 1.00 97.81 134 TYR A C 1
ATOM 1095 O O . TYR A 1 134 ? -0.013 -2.329 4.676 1.00 97.81 134 TYR A O 1
ATOM 1103 N N . ASP A 1 135 ? 0.047 -4.501 4.100 1.00 98.12 135 ASP A N 1
ATOM 1104 C CA . ASP A 1 135 ? 1.491 -4.584 3.972 1.00 98.12 135 ASP A CA 1
ATOM 1105 C C . ASP A 1 135 ? 1.936 -5.240 2.673 1.00 98.12 135 ASP A C 1
ATOM 1107 O O . ASP A 1 135 ? 1.228 -6.085 2.131 1.00 98.12 135 ASP A O 1
ATOM 1111 N N . TRP A 1 136 ? 3.112 -4.835 2.189 1.00 98.12 136 TRP A N 1
ATOM 1112 C CA . TRP A 1 136 ? 3.779 -5.426 1.030 1.00 98.12 136 TRP A CA 1
ATOM 1113 C C . TRP A 1 136 ? 5.098 -6.072 1.438 1.00 98.12 136 TRP A C 1
ATOM 1115 O O . TRP A 1 136 ? 5.918 -5.447 2.121 1.00 98.12 136 TRP A O 1
ATOM 1125 N N . ARG A 1 137 ? 5.313 -7.303 0.962 1.00 96.88 137 ARG A N 1
ATOM 1126 C CA . ARG A 1 137 ? 6.577 -8.041 1.086 1.00 96.88 137 ARG A CA 1
ATOM 1127 C C . ARG A 1 137 ? 6.912 -8.760 -0.212 1.00 96.88 137 ARG A C 1
ATOM 1129 O O . ARG A 1 137 ? 6.023 -9.277 -0.888 1.00 96.88 137 ARG A O 1
ATOM 1136 N N . ALA A 1 138 ? 8.196 -8.809 -0.539 1.00 97.31 138 ALA A N 1
ATOM 1137 C CA . ALA A 1 138 ? 8.680 -9.635 -1.632 1.00 97.31 138 ALA A CA 1
ATOM 1138 C C . ALA A 1 138 ? 8.757 -11.104 -1.192 1.00 97.31 138 ALA A C 1
ATOM 1140 O O . ALA A 1 138 ? 9.111 -11.415 -0.055 1.00 97.31 138 ALA A O 1
ATOM 1141 N N . CYS A 1 139 ? 8.441 -12.010 -2.108 1.00 96.56 139 CYS A N 1
ATOM 1142 C CA . CYS A 1 139 ? 8.634 -13.442 -1.963 1.00 96.56 139 CYS A CA 1
ATOM 1143 C C . CYS A 1 139 ? 9.165 -13.992 -3.285 1.00 96.56 139 CYS A C 1
ATOM 1145 O O . CYS A 1 139 ? 8.506 -13.869 -4.313 1.00 96.56 139 CYS A O 1
ATOM 1147 N N . GLU A 1 140 ? 10.318 -14.658 -3.272 1.00 95.56 140 GLU A N 1
ATOM 1148 C CA . GLU A 1 140 ? 10.960 -15.162 -4.496 1.00 95.56 140 GLU A CA 1
ATOM 1149 C C . GLU A 1 140 ? 10.016 -16.035 -5.342 1.00 95.56 140 GLU A C 1
ATOM 1151 O O . GLU A 1 140 ? 9.903 -15.874 -6.563 1.00 95.56 140 GLU A O 1
ATOM 1156 N N . ARG A 1 141 ? 9.276 -16.923 -4.666 1.00 96.75 141 ARG A N 1
ATOM 1157 C CA . ARG A 1 141 ? 8.365 -17.884 -5.293 1.00 96.75 141 ARG A CA 1
ATOM 1158 C C . ARG A 1 141 ? 7.059 -17.257 -5.779 1.00 96.75 141 ARG A C 1
ATOM 1160 O O . ARG A 1 141 ? 6.549 -17.679 -6.812 1.00 96.75 141 ARG A O 1
ATOM 1167 N N . PHE A 1 142 ? 6.499 -16.304 -5.035 1.00 96.56 142 PHE A N 1
ATOM 1168 C CA . PHE A 1 142 ? 5.140 -15.791 -5.271 1.00 96.56 142 PHE A CA 1
ATOM 1169 C C . PHE A 1 142 ? 5.098 -14.348 -5.798 1.00 96.56 142 PHE A C 1
ATOM 1171 O O . PHE A 1 142 ? 4.029 -13.863 -6.155 1.00 96.56 142 PHE A O 1
ATOM 1178 N N . GLY A 1 143 ? 6.244 -13.670 -5.896 1.00 96.75 143 GLY A N 1
ATOM 1179 C CA . GLY A 1 143 ? 6.334 -12.259 -6.258 1.00 96.75 143 GLY A CA 1
ATOM 1180 C C . GLY A 1 143 ? 5.964 -11.346 -5.089 1.00 96.75 143 GLY A C 1
ATOM 1181 O O . GLY A 1 143 ? 6.362 -11.583 -3.949 1.00 96.75 143 GLY A O 1
ATOM 1182 N N . TRP A 1 144 ? 5.204 -10.290 -5.368 1.00 97.50 144 TRP A N 1
ATOM 1183 C CA . TRP A 1 144 ? 4.734 -9.359 -4.344 1.00 97.50 144 TRP A CA 1
ATOM 1184 C C . TRP A 1 144 ? 3.522 -9.915 -3.597 1.00 97.50 144 TRP A C 1
ATOM 1186 O O . TRP A 1 144 ? 2.483 -10.189 -4.194 1.00 97.50 144 TRP A O 1
ATOM 1196 N N . VAL A 1 145 ? 3.642 -10.028 -2.276 1.00 97.75 145 VAL A N 1
ATOM 1197 C CA . VAL A 1 145 ? 2.564 -10.462 -1.385 1.00 97.75 145 VAL A CA 1
ATOM 1198 C C . VAL A 1 145 ? 1.996 -9.241 -0.674 1.00 97.75 145 VAL A C 1
ATOM 1200 O O . VAL A 1 145 ? 2.709 -8.577 0.083 1.00 97.75 145 VAL A O 1
ATOM 1203 N N . ARG A 1 146 ? 0.708 -8.962 -0.911 1.00 97.81 146 ARG A N 1
ATOM 1204 C CA . ARG A 1 146 ? -0.076 -7.993 -0.138 1.00 97.81 146 ARG A CA 1
ATOM 1205 C C . ARG A 1 146 ? -0.880 -8.721 0.929 1.00 97.81 146 ARG A C 1
ATOM 1207 O O . ARG A 1 146 ? -1.698 -9.571 0.590 1.00 97.81 146 ARG A O 1
ATOM 1214 N N . THR A 1 147 ? -0.687 -8.358 2.191 1.00 98.25 147 THR A N 1
ATOM 1215 C CA . THR A 1 147 ? -1.492 -8.879 3.306 1.00 98.25 147 THR A CA 1
ATOM 1216 C C . THR A 1 147 ? -2.349 -7.759 3.874 1.00 98.25 147 THR A C 1
ATOM 1218 O O . THR A 1 147 ? -1.882 -6.630 3.993 1.00 98.25 147 THR A O 1
ATOM 1221 N N . VAL A 1 148 ? -3.608 -8.058 4.191 1.00 98.12 148 VAL A N 1
ATOM 1222 C CA . VAL A 1 148 ? -4.579 -7.100 4.732 1.00 98.12 148 VAL A CA 1
ATOM 1223 C C . VAL A 1 148 ? -5.010 -7.536 6.121 1.00 98.12 148 VAL A C 1
ATOM 1225 O O . VAL A 1 148 ? -5.276 -8.714 6.352 1.00 98.12 148 VAL A O 1
ATOM 1228 N N . HIS A 1 149 ? -5.120 -6.570 7.028 1.00 97.88 149 HIS A N 1
ATOM 1229 C CA . HIS A 1 149 ? -5.582 -6.766 8.395 1.00 97.88 149 HIS A CA 1
ATOM 1230 C C . HIS A 1 149 ? -6.717 -5.784 8.674 1.00 97.88 149 HIS A C 1
ATOM 1232 O O . HIS A 1 149 ? -6.559 -4.580 8.472 1.00 97.88 149 HIS A O 1
ATOM 1238 N N . VAL A 1 150 ? -7.842 -6.295 9.171 1.00 97.75 150 VAL A N 1
ATOM 1239 C CA . VAL A 1 150 ? -8.924 -5.476 9.726 1.00 97.75 150 VAL A CA 1
ATOM 1240 C C . VAL A 1 150 ? -9.074 -5.843 11.194 1.00 97.75 150 VAL A C 1
ATOM 1242 O O . VAL A 1 150 ? -9.328 -6.997 11.533 1.00 97.75 150 VAL A O 1
ATOM 1245 N N . GLU A 1 151 ? -8.876 -4.862 12.061 1.00 97.69 151 GLU A N 1
ATOM 1246 C CA . GLU A 1 151 ? -8.840 -5.018 13.509 1.00 97.69 151 GLU A CA 1
ATOM 1247 C C . GLU A 1 151 ? -9.979 -4.208 14.135 1.00 97.69 151 GLU A C 1
ATOM 1249 O O . GLU A 1 151 ? -10.119 -3.010 13.883 1.00 97.69 151 GLU A O 1
ATOM 1254 N N . ASN A 1 152 ? -10.796 -4.865 14.959 1.00 97.25 152 ASN A N 1
ATOM 1255 C CA . ASN A 1 152 ? -11.785 -4.197 15.796 1.00 97.25 152 ASN A CA 1
ATOM 1256 C C . ASN A 1 152 ? -11.121 -3.775 17.111 1.00 97.25 152 ASN A C 1
ATOM 1258 O O . ASN A 1 152 ? -10.689 -4.627 17.883 1.00 97.25 152 ASN A O 1
ATOM 1262 N N . LEU A 1 153 ? -11.035 -2.466 17.341 1.00 96.81 153 LEU A N 1
ATOM 1263 C CA . LEU A 1 153 ? -10.445 -1.861 18.538 1.00 96.81 153 LEU A CA 1
ATOM 1264 C C . LEU A 1 153 ? -11.478 -1.627 19.650 1.00 96.81 153 LEU A C 1
ATOM 1266 O O . LEU A 1 153 ? -11.109 -1.229 20.754 1.00 96.81 153 LEU A O 1
ATOM 1270 N N . GLY A 1 154 ? -12.765 -1.816 19.351 1.00 95.12 154 GLY A N 1
ATOM 1271 C CA . GLY A 1 154 ? -13.852 -1.700 20.313 1.00 95.12 154 GLY A CA 1
ATOM 1272 C C . GLY A 1 154 ? -14.109 -2.998 21.077 1.00 95.12 154 GLY A C 1
ATOM 1273 O O . GLY A 1 154 ? -13.610 -4.069 20.743 1.00 95.12 154 GLY A O 1
ATOM 1274 N N . GLU A 1 155 ? -14.951 -2.904 22.102 1.00 93.56 155 GLU A N 1
ATOM 1275 C CA . GLU A 1 155 ? -15.355 -4.060 22.917 1.00 93.56 155 GLU A CA 1
ATOM 1276 C C . GLU A 1 155 ? -16.536 -4.832 22.300 1.00 93.56 155 GLU A C 1
ATOM 1278 O O . GLU A 1 155 ? -16.751 -6.009 22.589 1.00 93.56 155 GLU A O 1
ATOM 1283 N N . GLY A 1 156 ? -17.322 -4.169 21.446 1.00 93.81 156 GLY A N 1
ATOM 1284 C CA . GLY A 1 156 ? -18.516 -4.733 20.824 1.00 93.81 156 GLY A CA 1
ATOM 1285 C C . GLY A 1 156 ? -18.216 -5.508 19.544 1.00 93.81 156 GLY A C 1
ATOM 1286 O O . GLY A 1 156 ? -17.286 -5.187 18.808 1.00 93.81 156 GLY A O 1
ATOM 1287 N N . ARG A 1 157 ? -19.047 -6.507 19.230 1.00 94.62 157 ARG A N 1
ATOM 1288 C CA . ARG A 1 157 ? -19.002 -7.187 17.929 1.00 94.62 157 ARG A CA 1
ATOM 1289 C C . ARG A 1 157 ? -19.398 -6.207 16.824 1.00 94.62 157 ARG A C 1
ATOM 1291 O O . ARG A 1 157 ? -20.486 -5.642 16.870 1.00 94.62 157 ARG A O 1
ATOM 1298 N N . VAL A 1 158 ? -18.557 -6.096 15.800 1.00 94.94 158 VAL A N 1
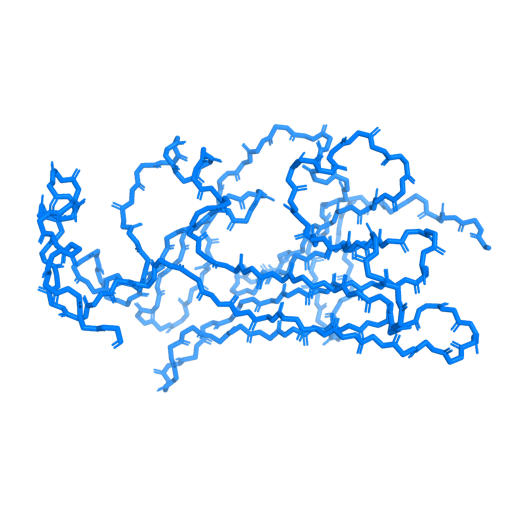ATOM 1299 C CA . VAL A 1 158 ? -18.844 -5.337 14.578 1.00 94.94 158 VAL A CA 1
ATOM 1300 C C . VAL A 1 158 ? -18.962 -6.315 13.413 1.00 94.94 158 VAL A C 1
ATOM 1302 O O . VAL A 1 158 ? -18.158 -7.239 13.288 1.00 94.94 158 VAL A O 1
ATOM 1305 N N . GLN A 1 159 ? -19.982 -6.137 12.578 1.00 96.31 159 GLN A N 1
ATOM 1306 C CA . GLN A 1 159 ? -20.118 -6.859 11.317 1.00 96.31 159 GLN A CA 1
ATOM 1307 C C . GLN A 1 159 ? -19.850 -5.887 10.172 1.00 96.31 159 GLN A C 1
ATOM 1309 O O . GLN A 1 159 ? -20.412 -4.792 10.147 1.00 96.31 159 GLN A O 1
ATOM 1314 N N . ILE A 1 160 ? -18.989 -6.296 9.244 1.00 96.19 160 ILE A N 1
ATOM 1315 C CA . ILE A 1 160 ? -18.565 -5.478 8.112 1.00 96.19 160 ILE A CA 1
ATOM 1316 C C . ILE A 1 160 ? -18.706 -6.244 6.801 1.00 96.19 160 ILE A C 1
ATOM 1318 O O . ILE A 1 160 ? -18.492 -7.456 6.766 1.00 96.19 160 ILE A O 1
ATOM 1322 N N . ASP A 1 161 ? -19.011 -5.509 5.739 1.00 96.00 161 ASP A N 1
ATOM 1323 C CA . ASP A 1 161 ? -18.820 -5.944 4.360 1.00 96.00 161 ASP A CA 1
ATOM 1324 C C . ASP A 1 161 ? -17.507 -5.341 3.849 1.00 96.00 161 ASP A C 1
ATOM 1326 O O . ASP A 1 161 ? -17.225 -4.164 4.095 1.00 96.00 161 ASP A O 1
ATOM 1330 N N . VAL A 1 162 ? -16.704 -6.135 3.139 1.00 95.88 162 VAL A N 1
ATOM 1331 C CA . VAL A 1 162 ? -15.396 -5.708 2.625 1.00 95.88 162 VAL A CA 1
ATOM 1332 C C . VAL A 1 162 ? -15.300 -6.012 1.136 1.00 95.88 162 VAL A C 1
ATOM 1334 O O . VAL A 1 162 ? -15.493 -7.151 0.714 1.00 95.88 162 VAL A O 1
ATOM 1337 N N . LEU A 1 163 ? -14.954 -4.992 0.354 1.00 96.44 163 LEU A N 1
ATOM 1338 C CA . LEU A 1 163 ? -14.457 -5.124 -1.010 1.00 96.44 163 LEU A CA 1
ATOM 1339 C C . LEU A 1 163 ? -12.978 -4.746 -0.994 1.00 96.44 163 LEU A C 1
ATOM 1341 O O . LEU A 1 163 ? -12.637 -3.603 -0.707 1.00 96.44 163 LEU A O 1
ATOM 1345 N N . ASP A 1 164 ? -12.102 -5.697 -1.290 1.00 97.31 164 ASP A N 1
ATOM 1346 C CA . ASP A 1 164 ? -10.657 -5.493 -1.242 1.00 97.31 164 ASP A CA 1
ATOM 1347 C C . ASP A 1 164 ? -9.977 -6.096 -2.469 1.00 97.31 164 ASP A C 1
ATOM 1349 O O . ASP A 1 164 ? -10.342 -7.180 -2.926 1.00 97.31 164 ASP A O 1
ATOM 1353 N N . GLY A 1 165 ? -8.977 -5.397 -3.001 1.00 96.19 165 GLY A N 1
ATOM 1354 C CA . GLY A 1 165 ? -8.197 -5.894 -4.119 1.00 96.19 165 GLY A CA 1
ATOM 1355 C C . GLY A 1 165 ? -7.115 -4.930 -4.583 1.00 96.19 165 GLY A C 1
ATOM 1356 O O . GLY A 1 165 ? -6.683 -4.023 -3.870 1.00 96.19 165 GLY A O 1
ATOM 1357 N N . ILE A 1 166 ? -6.667 -5.158 -5.812 1.00 95.69 166 ILE A N 1
ATOM 1358 C CA . ILE A 1 166 ? -5.715 -4.312 -6.528 1.00 95.69 166 ILE A CA 1
ATOM 1359 C C . ILE A 1 166 ? -6.272 -3.999 -7.919 1.00 95.69 166 ILE A C 1
ATOM 1361 O O . ILE A 1 166 ? -6.974 -4.817 -8.511 1.00 95.69 166 ILE A O 1
ATOM 1365 N N . ARG A 1 167 ? -5.961 -2.815 -8.445 1.00 95.12 167 ARG A N 1
ATOM 1366 C CA . ARG A 1 167 ? -6.472 -2.309 -9.729 1.00 95.12 167 ARG A CA 1
ATOM 1367 C C . ARG A 1 167 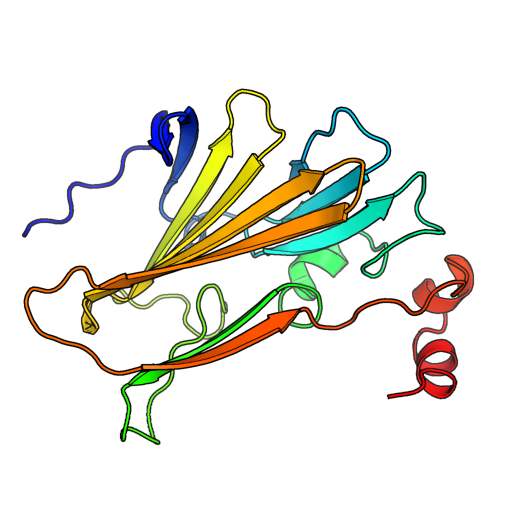? -5.358 -1.789 -10.628 1.00 95.12 167 ARG A C 1
ATOM 1369 O O . ARG A 1 167 ? -4.253 -1.500 -10.167 1.00 95.12 167 ARG A O 1
ATOM 1376 N N . ASN A 1 168 ? -5.695 -1.654 -11.911 1.00 95.31 168 ASN A N 1
ATOM 1377 C CA . ASN A 1 168 ? -4.788 -1.248 -12.986 1.00 95.31 168 ASN A CA 1
ATOM 1378 C C . ASN A 1 168 ? -3.542 -2.145 -13.088 1.00 95.31 168 ASN A C 1
ATOM 1380 O O . ASN A 1 168 ? -2.411 -1.674 -13.192 1.00 95.31 168 ASN A O 1
ATOM 1384 N N . ILE A 1 169 ? -3.774 -3.458 -13.015 1.00 95.31 169 ILE A N 1
ATOM 1385 C CA . ILE A 1 169 ? -2.742 -4.466 -13.246 1.00 95.31 169 ILE A CA 1
ATOM 1386 C C . ILE A 1 169 ? -2.385 -4.452 -14.736 1.00 95.31 169 ILE A C 1
ATOM 1388 O O . ILE A 1 169 ? -3.273 -4.455 -15.596 1.00 95.31 169 ILE A O 1
ATOM 1392 N N . LEU A 1 170 ? -1.091 -4.434 -15.045 1.00 94.94 170 LEU A N 1
ATOM 1393 C CA . LEU A 1 170 ? -0.615 -4.558 -16.416 1.00 94.94 170 LEU A CA 1
ATOM 1394 C C . LEU A 1 170 ? -0.776 -6.000 -16.920 1.00 94.94 170 LEU A C 1
ATOM 1396 O O . LEU A 1 170 ? -0.410 -6.943 -16.213 1.00 94.94 170 LEU A O 1
ATOM 1400 N N . PRO A 1 171 ? -1.277 -6.200 -18.153 1.00 93.31 171 PRO A N 1
ATOM 1401 C CA . PRO A 1 171 ? -1.242 -7.508 -18.781 1.00 93.31 171 PRO A CA 1
ATOM 1402 C C . PRO A 1 171 ? 0.206 -7.875 -19.119 1.00 93.31 171 PRO A C 1
ATOM 1404 O O . PRO A 1 171 ? 1.030 -7.022 -19.460 1.00 93.31 171 PRO A O 1
ATOM 1407 N N . PHE A 1 172 ? 0.510 -9.169 -19.053 1.00 91.94 172 PHE A N 1
ATOM 1408 C CA . PHE A 1 172 ? 1.832 -9.673 -19.405 1.00 91.94 172 PHE A CA 1
ATOM 1409 C C . PHE A 1 172 ? 2.204 -9.309 -20.850 1.00 91.94 172 PHE A C 1
ATOM 1411 O O . PHE A 1 172 ? 1.408 -9.491 -21.771 1.00 91.94 172 PHE A O 1
ATOM 1418 N N . GLY A 1 173 ? 3.437 -8.837 -21.046 1.00 90.62 173 GLY A N 1
ATOM 1419 C CA . GLY A 1 173 ? 3.991 -8.546 -22.368 1.00 90.62 173 GLY A CA 1
ATOM 1420 C C . GLY A 1 173 ? 3.575 -7.203 -22.971 1.00 90.62 173 GLY A C 1
ATOM 1421 O O . GLY A 1 173 ? 3.929 -6.946 -24.120 1.00 90.62 173 GLY A O 1
ATOM 1422 N N . ALA A 1 174 ? 2.858 -6.342 -22.236 1.00 91.88 174 ALA A N 1
ATOM 1423 C CA . ALA A 1 174 ? 2.616 -4.966 -22.665 1.00 91.88 174 ALA A CA 1
ATOM 1424 C C . ALA A 1 174 ? 3.945 -4.183 -22.717 1.00 91.88 174 ALA A C 1
ATOM 1426 O O . ALA A 1 174 ? 4.557 -3.995 -21.664 1.00 91.88 174 ALA A O 1
ATOM 1427 N N . PRO A 1 175 ? 4.389 -3.700 -23.894 1.00 93.06 175 PRO A N 1
ATOM 1428 C CA . PRO A 1 175 ? 5.665 -2.998 -24.001 1.00 93.06 175 PRO A CA 1
ATOM 1429 C C . PRO A 1 175 ? 5.654 -1.687 -23.213 1.00 93.06 175 PRO A C 1
ATOM 1431 O O . PRO A 1 175 ? 4.697 -0.914 -23.330 1.00 93.06 175 PRO A O 1
ATOM 1434 N N . LEU A 1 176 ? 6.743 -1.398 -22.494 1.00 93.44 176 LEU A N 1
ATOM 1435 C CA . LEU A 1 176 ? 6.927 -0.170 -21.708 1.00 93.44 176 LEU A CA 1
ATOM 1436 C C . LEU A 1 176 ? 6.574 1.089 -22.497 1.00 93.44 176 LEU A C 1
ATOM 1438 O O . LEU A 1 176 ? 5.725 1.884 -22.090 1.00 93.44 176 LEU A O 1
ATOM 1442 N N . ALA A 1 177 ? 7.176 1.231 -23.676 1.00 93.88 177 ALA A N 1
ATOM 1443 C CA . ALA A 1 177 ? 6.955 2.388 -24.534 1.00 93.88 177 ALA A CA 1
ATOM 1444 C C . ALA A 1 177 ? 5.480 2.542 -24.946 1.00 93.88 177 ALA A C 1
ATOM 1446 O O . ALA A 1 177 ? 5.010 3.665 -25.137 1.00 93.88 177 ALA A O 1
ATOM 1447 N N . LEU A 1 178 ? 4.742 1.434 -25.073 1.00 92.81 178 LEU A N 1
ATOM 1448 C CA . LEU A 1 178 ? 3.359 1.445 -25.532 1.00 92.81 178 LEU A CA 1
ATOM 1449 C C . LEU A 1 178 ? 2.420 1.947 -24.436 1.00 92.81 178 LEU A C 1
ATOM 1451 O O . LEU A 1 178 ? 1.660 2.877 -24.691 1.00 92.81 178 LEU A O 1
ATOM 1455 N N . TYR A 1 179 ? 2.501 1.413 -23.211 1.00 92.00 179 TYR A N 1
ATOM 1456 C CA . TYR A 1 179 ? 1.614 1.874 -22.137 1.00 92.00 179 TYR A CA 1
ATOM 1457 C C . TYR A 1 179 ? 1.958 3.282 -21.634 1.00 92.00 179 TYR A C 1
ATOM 1459 O O . TYR A 1 179 ? 1.059 3.985 -21.185 1.00 92.00 179 TYR A O 1
ATOM 1467 N N . GLN A 1 180 ? 3.209 3.733 -21.768 1.00 92.81 180 GLN A N 1
ATOM 1468 C CA . GLN A 1 180 ? 3.595 5.099 -21.390 1.00 92.81 180 GLN A CA 1
ATOM 1469 C C . GLN A 1 180 ? 3.131 6.170 -22.388 1.00 92.81 180 GLN A C 1
ATOM 1471 O O . GLN A 1 180 ? 2.914 7.319 -22.001 1.00 92.81 180 GLN A O 1
ATOM 1476 N N . SER A 1 181 ? 3.008 5.823 -23.675 1.00 93.12 181 SER A N 1
ATOM 1477 C CA . SER A 1 181 ? 2.672 6.780 -24.744 1.00 93.12 181 SER A CA 1
ATOM 1478 C C . SER A 1 181 ? 1.243 6.645 -25.274 1.00 93.12 181 SER A C 1
ATOM 1480 O O . SER A 1 181 ? 0.645 7.632 -25.695 1.00 93.12 181 SER A O 1
ATOM 1482 N N . THR A 1 182 ? 0.693 5.429 -25.263 1.00 92.50 182 THR A N 1
ATOM 1483 C CA . THR A 1 182 ? -0.592 5.060 -25.878 1.00 92.50 182 THR A CA 1
ATOM 1484 C C . THR A 1 182 ? -1.317 3.998 -25.040 1.00 92.50 182 THR A C 1
ATOM 1486 O O . THR A 1 182 ? -1.749 2.961 -25.542 1.00 92.50 182 THR A O 1
ATOM 1489 N N . SER A 1 183 ? -1.477 4.254 -23.738 1.00 91.06 183 SER A N 1
ATOM 1490 C CA . SER A 1 183 ? -2.159 3.347 -22.795 1.00 91.06 183 SER A CA 1
ATOM 1491 C C . SER A 1 183 ? -3.548 2.898 -23.262 1.00 91.06 183 SER A C 1
ATOM 1493 O O . SER A 1 183 ? -3.882 1.725 -23.126 1.00 91.06 183 SER A O 1
ATOM 1495 N N . SER A 1 184 ? -4.318 3.784 -23.899 1.00 93.44 184 SER A N 1
ATOM 1496 C CA . SER A 1 184 ? -5.641 3.463 -24.451 1.00 93.44 184 SER A CA 1
ATOM 1497 C C . SER A 1 184 ? -5.604 2.369 -25.522 1.00 93.44 184 SER A C 1
ATOM 1499 O O . SER A 1 184 ? -6.546 1.586 -25.638 1.00 93.44 184 SER A O 1
ATOM 1501 N N . LEU A 1 185 ? -4.513 2.279 -26.290 1.00 92.31 185 LEU A N 1
ATOM 1502 C CA . LEU A 1 185 ? -4.324 1.199 -27.250 1.00 92.31 185 LEU A CA 1
ATOM 1503 C C . LEU A 1 185 ? -4.071 -0.119 -26.523 1.00 92.31 185 LEU A C 1
ATOM 1505 O O . LEU A 1 185 ? -4.642 -1.124 -26.917 1.00 92.31 185 LEU A O 1
ATOM 1509 N N . VAL A 1 186 ? -3.276 -0.121 -25.450 1.00 92.06 186 VAL A N 1
ATOM 1510 C CA . VAL A 1 186 ? -3.073 -1.316 -24.611 1.00 92.06 186 VAL A CA 1
ATOM 1511 C C . VAL A 1 186 ? -4.397 -1.781 -24.006 1.00 92.06 186 VAL A C 1
ATOM 1513 O O . VAL A 1 186 ? -4.691 -2.976 -24.025 1.00 92.06 186 VAL A O 1
ATOM 1516 N N . ASP A 1 187 ? -5.217 -0.847 -23.522 1.00 92.00 187 ASP A N 1
ATOM 1517 C CA . ASP A 1 187 ? -6.526 -1.146 -22.938 1.00 92.00 187 ASP A CA 1
ATOM 1518 C C . ASP A 1 187 ? -7.462 -1.857 -23.922 1.00 92.00 187 ASP A C 1
ATOM 1520 O O . ASP A 1 187 ? -8.164 -2.784 -23.524 1.00 92.00 187 ASP A O 1
ATOM 1524 N N . ALA A 1 188 ? -7.417 -1.510 -25.213 1.00 92.94 188 ALA A N 1
ATOM 1525 C CA . ALA A 1 188 ? -8.229 -2.157 -26.246 1.00 92.94 188 ALA A CA 1
ATOM 1526 C C . ALA A 1 188 ? -7.931 -3.661 -26.433 1.00 92.94 188 ALA A C 1
ATOM 1528 O O . ALA A 1 188 ? -8.753 -4.374 -27.006 1.00 92.94 188 ALA A O 1
ATOM 1529 N N . TYR A 1 189 ? -6.780 -4.148 -25.954 1.00 90.88 189 TYR A N 1
ATOM 1530 C CA . TYR A 1 189 ? -6.386 -5.562 -26.021 1.00 90.88 189 TYR A CA 1
ATOM 1531 C C . TYR A 1 189 ? -6.449 -6.278 -24.666 1.00 90.88 189 TYR A C 1
ATOM 1533 O O . TYR A 1 189 ? -6.154 -7.474 -24.600 1.00 90.88 189 TYR A O 1
ATOM 1541 N N . LYS A 1 190 ? -6.831 -5.592 -23.579 1.00 90.19 190 LYS A N 1
ATOM 1542 C CA . LYS A 1 190 ? -7.035 -6.245 -22.282 1.00 90.19 190 LYS A CA 1
ATOM 1543 C C . LYS A 1 190 ? -8.261 -7.155 -22.365 1.00 90.19 190 LYS A C 1
ATOM 1545 O O . LYS A 1 190 ? -9.361 -6.707 -22.677 1.00 90.19 190 LYS A O 1
ATOM 1550 N N . GLN A 1 191 ? -8.067 -8.435 -22.066 1.00 82.50 191 GLN A N 1
ATOM 1551 C CA . GLN A 1 191 ? -9.171 -9.361 -21.825 1.00 82.50 191 GLN A CA 1
ATOM 1552 C C . GLN A 1 191 ? -9.560 -9.253 -20.349 1.00 82.50 191 GLN A C 1
ATOM 1554 O O . GLN A 1 191 ? -8.703 -9.435 -19.483 1.00 82.50 191 GLN A O 1
ATOM 1559 N N . VAL A 1 192 ? -10.818 -8.890 -20.091 1.00 62.09 192 VAL A N 1
ATOM 1560 C CA . VAL A 1 192 ? -11.412 -8.753 -18.749 1.00 62.09 192 VAL A CA 1
ATOM 1561 C C . VAL A 1 192 ? -12.178 -10.018 -18.398 1.00 62.09 192 VAL A C 1
ATOM 1563 O O . VAL A 1 192 ? -12.890 -10.523 -19.295 1.00 62.09 192 VAL A O 1
#

Sequence (192 aa):
MSQAELKEGVTTLFGEPFYLIPNIDRIDPFFMSVASDTDCWMFLTSRGGLTAGRIDAERSLFPYETVDKLQHGHFHTGPQTVIRLAGNLEEHWEPLNPHFDGSSRYARNIYKSTLGNWIVFEETHVDWNLRFRYDWRACERFGWVRTVHVENLGEGRVQIDVLDGIRNILPFGAPLALYQSTSSLVDAYKQV